Protein 2ECU (pdb70)

Nearest PDB structures (foldseek):
  2ed4-assembly1_B  TM=9.952E-01  e=2.320E-29  Thermus 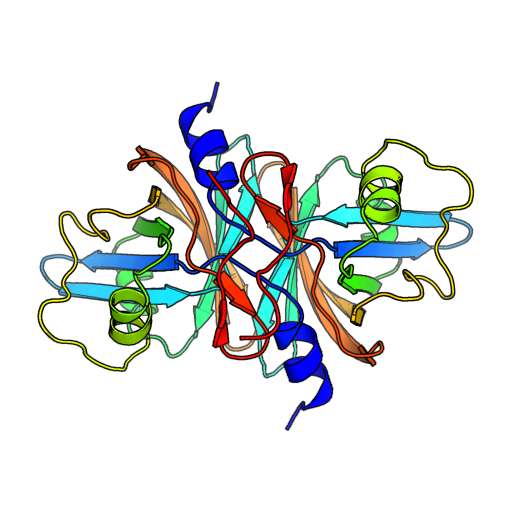thermophilus HB8
  1rz0-assembly1_B  TM=9.314E-01  e=2.649E-16  Parageobacillus thermoglucosidasius
  4l82-assembly1_B  TM=9.256E-01  e=2.711E-15  Rickettsia felis URRWXCal2
  5zc2-assembly1_A  TM=8.867E-01  e=1.665E-14  Acinetobacter baumannii
  3k87-assembly1_B  TM=8.943E-01  e=5.482E-14  Burkholderia cepacia

Secondary structure (DSSP, 8-state):
--HHHHHHHHTS-EE-EEEEEEETTEEEEEEES-EEEEETTTTEEEEEEETT-THHHHHHHHTEEEEEEPBTT-HHHHHHTTT---TT---BTTB-TT-SEEEEEEEEEEEEETTEEEEEEEEEEEEE----PBPEE-SSSEE-B----/--HHHHHHHHTS-EE-EEEEEEETTEEEEEEES-EEEEETTTTEEEEEEETT-THHHHHHHHTEEEEEEPBTT-HHHHHHTTT---TT---BTTB-TT-SEEEEEEEEEEEEETTEEEEEEEEEEEEE----PBPEE-SSSEE-B----

Foldseek 3Di:
DCVVVVQVVLADKFFKKWKKAADDPDIAIAIFRQKAFDDVVQGKIKGWAFPPDPRVVRCVVRQKMKIFTAAPPVVQQNCCRNVNNDPPHDADPRGGPQGQKMFIFGFDDWDDDPRIIMTMTRGDDMDGHDDHGGFMRHNHDTDTDPDDD/DCPVVVQVVLADKFFKKWKWAADDPDIAIAIFRQKAFDDVVQGKIKGWAFPPDPRVVRCVRRQKMKIFGAAPPCVQQNCCRHPNNDPPHDADPRGHPQGQKMFIFGFDDWDDDPRIIMTMTRGDDMDGHPDDWGFMGHNHDTDTDPPDD

Structure (mmCIF, N/CA/C/O backbone):
data_2ECU
#
_entry.id   2ECU
#
_cell.length_a   41.587
_cell.length_b   43.690
_cell.length_c   74.715
_cell.angle_alpha   90.00
_cell.angle_beta   92.88
_cell.angle_gamma   90.00
#
_symmetry.space_group_name_H-M   'P 1 21 1'
#
loop_
_entity.id
_entity.type
_entity.pdbx_description
1 polymer 'flavin reductase (HpaC) of 4-hydroxyphenylacetate 3-monooxygnease'
2 non-polymer 2-(2-{2-[2-(2-METHOXY-ETHOXY)-ETHOXY]-ETHOXY}-ETHOXY)-ETHANOL
3 non-polymer 'DODECAETHYLENE GLYCOL'
4 water water
#
loop_
_atom_site.group_PDB
_atom_site.id
_atom_site.type_symbol
_atom_site.label_atom_id
_atom_site.label_alt_id
_atom_site.label_comp_id
_atom_site.label_asym_id
_atom_site.label_entity_id
_atom_site.label_seq_id
_atom_site.pdbx_PDB_ins_code
_atom_site.Cartn_x
_atom_site.Cartn_y
_atom_site.Cartn_z
_atom_site.occupancy
_atom_site.B_iso_or_equiv
_atom_site.auth_seq_id
_atom_site.auth_comp_id
_atom_site.auth_asym_id
_atom_site.auth_atom_id
_atom_site.pdbx_PDB_model_num
ATOM 1 N N . MET A 1 1 ? 25.911 34.915 67.444 1.00 11.87 1 MET A N 1
ATOM 2 C CA . MET A 1 1 ? 27.130 35.106 66.604 1.00 11.63 1 MET A CA 1
ATOM 3 C C . MET A 1 1 ? 27.105 34.221 65.358 1.00 11.30 1 MET A C 1
ATOM 4 O O . MET A 1 1 ? 26.369 33.234 65.306 1.00 14.16 1 MET A O 1
ATOM 9 N N . LYS A 1 2 ? 27.909 34.595 64.364 1.00 11.05 2 LYS A N 1
ATOM 10 C CA . LYS A 1 2 ? 28.029 33.852 63.108 1.00 10.68 2 LYS A CA 1
ATOM 11 C C . LYS A 1 2 ? 26.680 33.450 62.518 1.00 10.27 2 LYS A C 1
ATOM 12 O O . LYS A 1 2 ? 26.515 32.340 62.008 1.00 8.89 2 LYS A O 1
ATOM 18 N N . GLU A 1 3 ? 25.724 34.372 62.571 1.00 9.77 3 GLU A N 1
ATOM 19 C CA . GLU A 1 3 ? 24.383 34.119 62.063 1.00 9.38 3 GLU A CA 1
ATOM 20 C C . GLU A 1 3 ? 24.320 33.653 60.609 1.00 8.98 3 GLU A C 1
ATOM 21 O O . GLU A 1 3 ? 23.639 32.680 60.308 1.00 9.04 3 GLU A O 1
ATOM 27 N N . ALA A 1 4 ? 25.016 34.338 59.704 1.00 8.58 4 ALA A N 1
ATOM 28 C CA . ALA A 1 4 ? 24.976 33.950 58.292 1.00 8.26 4 ALA A CA 1
ATOM 29 C C . ALA A 1 4 ? 25.536 32.548 58.056 1.00 8.01 4 ALA A C 1
ATOM 30 O O . ALA A 1 4 ? 24.957 31.760 57.304 1.00 7.84 4 ALA A O 1
ATOM 32 N N . PHE A 1 5 ? 26.665 32.251 58.691 1.00 7.79 5 PHE A N 1
ATOM 33 C CA . PHE A 1 5 ? 27.305 30.941 58.571 1.00 7.56 5 PHE A CA 1
ATOM 34 C C . PHE A 1 5 ? 26.350 29.852 59.059 1.00 7.36 5 PHE A C 1
ATOM 35 O O . PHE A 1 5 ? 26.177 28.826 58.402 1.00 7.29 5 PHE A O 1
ATOM 43 N N . LYS A 1 6 ? 25.719 30.086 60.206 1.00 7.17 6 LYS A N 1
ATOM 44 C CA . LYS A 1 6 ? 24.773 29.121 60.752 1.00 7.08 6 LYS A CA 1
ATOM 45 C C . LYS A 1 6 ? 23.573 28.937 59.829 1.00 7.21 6 LYS A C 1
ATOM 46 O O . LYS A 1 6 ? 23.074 27.825 59.670 1.00 8.07 6 LYS A O 1
ATOM 52 N N . GLU A 1 7 ? 23.114 30.024 59.216 1.00 6.94 7 GLU A N 1
ATOM 53 C CA . GLU A 1 7 ? 21.973 29.950 58.311 1.00 6.98 7 GLU A CA 1
ATOM 54 C C . GLU A 1 7 ? 22.348 29.129 57.082 1.00 7.04 7 GLU A C 1
ATOM 55 O O . GLU A 1 7 ? 21.563 28.310 56.611 1.00 7.68 7 GLU A O 1
ATOM 61 N N . ALA A 1 8 ? 23.554 29.343 56.569 1.00 6.96 8 ALA A N 1
ATOM 62 C CA . ALA A 1 8 ? 24.005 28.593 55.400 1.00 6.85 8 ALA A CA 1
ATOM 63 C C . ALA A 1 8 ? 24.034 27.095 55.702 1.00 6.89 8 ALA A C 1
ATOM 64 O O . ALA A 1 8 ? 23.596 26.283 54.889 1.00 6.84 8 ALA A O 1
ATOM 66 N N . LEU A 1 9 ? 24.556 26.731 56.870 1.00 6.88 9 LEU A N 1
ATOM 67 C CA . LEU A 1 9 ? 24.625 25.327 57.260 1.00 6.98 9 LEU A CA 1
ATOM 68 C C . LEU A 1 9 ? 23.239 24.739 57.483 1.00 6.89 9 LEU A C 1
ATOM 69 O O . LEU A 1 9 ? 23.014 23.553 57.243 1.00 7.50 9 LEU A O 1
ATOM 74 N N . ALA A 1 10 ? 22.310 25.568 57.950 1.00 6.75 10 ALA A N 1
ATOM 75 C CA . ALA A 1 10 ? 20.945 25.113 58.174 1.00 6.66 10 ALA A CA 1
ATOM 76 C C . ALA A 1 10 ? 20.297 24.820 56.827 1.00 6.61 10 ALA A C 1
ATOM 77 O O . ALA A 1 10 ? 19.238 24.195 56.756 1.00 8.87 10 ALA A O 1
ATOM 79 N N . ARG A 1 11 ? 20.933 25.283 55.756 1.00 6.28 11 ARG A N 1
ATOM 80 C CA . ARG A 1 11 ? 20.407 25.049 54.419 1.00 6.03 11 ARG A CA 1
ATOM 81 C C . ARG A 1 11 ? 21.006 23.823 53.740 1.00 5.84 11 ARG A C 1
ATOM 82 O O . ARG A 1 11 ? 20.697 23.536 52.584 1.00 6.56 11 ARG A O 1
ATOM 90 N N . PHE A 1 12 ? 21.866 23.099 54.456 1.00 5.59 12 PHE A N 1
ATOM 91 C CA . PHE A 1 12 ? 22.420 21.866 53.910 1.00 5.48 12 PHE A CA 1
ATOM 92 C C . PHE A 1 12 ? 21.644 20.734 54.572 1.00 5.49 12 PHE A C 1
ATOM 93 O O . PHE A 1 12 ? 21.781 20.481 55.772 1.00 7.22 12 PHE A O 1
ATOM 101 N N . ALA A 1 13 ? 20.811 20.066 53.786 1.00 5.52 13 ALA A N 1
ATOM 102 C CA . ALA A 1 13 ? 20.012 18.966 54.295 1.00 5.71 13 ALA A CA 1
ATOM 103 C C . ALA A 1 13 ? 20.901 17.757 54.517 1.00 5.80 13 ALA A C 1
ATOM 104 O O . ALA A 1 13 ? 21.894 17.566 53.823 1.00 6.26 13 ALA A O 1
ATOM 106 N N . SER A 1 14 ? 20.548 16.938 55.496 1.00 5.80 14 SER A N 1
ATOM 107 C CA . SER A 1 14 ? 21.329 15.737 55.740 1.00 5.95 14 SER A CA 1
ATOM 108 C C . SER A 1 14 ? 20.543 14.722 56.529 1.00 6.02 14 SER A C 1
ATOM 109 O O . SER A 1 14 ? 19.542 15.045 57.168 1.00 6.77 14 SER A O 1
ATOM 112 N N . GLY A 1 15 ? 20.997 13.480 56.453 1.00 5.85 15 GLY A N 1
ATOM 113 C CA . GLY A 1 15 ? 20.374 12.441 57.235 1.00 5.82 15 GLY A CA 1
ATOM 114 C C . GLY A 1 15 ? 20.852 12.682 58.657 1.00 5.92 15 GLY A C 1
ATOM 115 O O . GLY A 1 15 ? 21.629 13.608 58.908 1.00 7.59 15 GLY A O 1
ATOM 116 N N . VAL A 1 16 ? 20.390 11.857 59.586 1.00 6.01 16 VAL A N 1
ATOM 117 C CA . VAL A 1 16 ? 20.771 11.985 60.983 1.00 6.25 16 VAL A CA 1
ATOM 118 C C . VAL A 1 16 ? 21.332 10.648 61.432 1.00 6.28 16 VAL A C 1
ATOM 119 O O . VAL A 1 16 ? 20.743 9.600 61.166 1.00 6.38 16 VAL A O 1
ATOM 123 N N . THR A 1 17 ? 22.482 10.689 62.096 1.00 6.22 17 THR A N 1
ATOM 124 C CA . THR A 1 17 ? 23.119 9.470 62.569 1.00 6.44 17 THR A CA 1
ATOM 125 C C . THR A 1 17 ? 23.310 9.506 64.071 1.00 6.43 17 THR A C 1
ATOM 126 O O . THR A 1 17 ? 23.155 10.549 64.716 1.00 5.88 17 THR A O 1
ATOM 130 N N . VAL A 1 18 ? 23.619 8.341 64.620 1.00 6.54 18 VAL A N 1
ATOM 131 C CA . VAL A 1 18 ? 23.948 8.217 66.027 1.00 6.58 18 VAL A CA 1
ATOM 132 C C . VAL A 1 18 ? 25.295 7.507 65.996 1.00 6.61 18 VAL A C 1
ATOM 133 O O . VAL A 1 18 ? 25.418 6.413 65.440 1.00 5.67 18 VAL A O 1
ATOM 137 N N . VAL A 1 19 ? 26.311 8.159 66.545 1.00 6.66 19 VAL A N 1
ATOM 138 C CA . VAL A 1 19 ? 27.655 7.600 66.608 1.00 6.72 19 VAL A CA 1
ATOM 139 C C . VAL A 1 19 ? 27.823 7.052 68.016 1.00 6.96 19 VAL A C 1
ATOM 140 O O . VAL A 1 19 ? 27.536 7.747 68.990 1.00 7.11 19 VAL A O 1
ATOM 144 N N . ALA A 1 20 ? 28.289 5.816 68.132 1.00 7.35 20 ALA A N 1
ATOM 145 C CA . ALA A 1 20 ? 28.447 5.226 69.453 1.00 7.60 20 ALA A CA 1
ATOM 146 C C . ALA A 1 20 ? 29.753 4.471 69.612 1.00 8.02 20 ALA A C 1
ATOM 147 O O . ALA A 1 20 ? 30.317 3.969 68.644 1.00 7.05 20 ALA A O 1
ATOM 149 N N . ALA A 1 21 ? 30.227 4.396 70.850 1.00 8.57 21 ALA A N 1
ATOM 150 C CA . ALA A 1 21 ? 31.455 3.684 71.159 1.00 9.03 21 ALA A CA 1
ATOM 151 C C . ALA A 1 21 ? 31.322 3.109 72.556 1.00 9.76 21 ALA A C 1
ATOM 152 O O . ALA A 1 21 ? 30.534 3.596 73.368 1.00 9.95 21 ALA A O 1
ATOM 154 N N . ARG A 1 22 ? 32.098 2.071 72.833 1.00 10.36 22 ARG A N 1
ATOM 155 C CA . ARG A 1 22 ? 32.049 1.428 74.132 1.00 11.11 22 ARG A CA 1
ATOM 156 C C . ARG A 1 22 ? 33.412 0.932 74.569 1.00 11.77 22 ARG A C 1
ATOM 157 O O . ARG A 1 22 ? 34.186 0.407 73.770 1.00 12.11 22 ARG A O 1
ATOM 165 N N . LEU A 1 23 ? 33.692 1.118 75.852 1.00 12.45 23 LEU A N 1
ATOM 166 C CA . LEU A 1 23 ? 34.936 0.668 76.455 1.00 13.07 23 LEU A CA 1
ATOM 167 C C . LEU A 1 23 ? 34.474 -0.091 77.697 1.00 13.69 23 LEU A C 1
ATOM 168 O O . LEU A 1 23 ? 34.069 0.516 78.690 1.00 16.72 23 LEU A O 1
ATOM 173 N N . GLY A 1 24 ? 34.510 -1.417 77.626 1.00 14.27 24 GLY A N 1
ATOM 174 C CA . GLY A 1 24 ? 34.049 -2.225 78.741 1.00 14.71 24 GLY A CA 1
ATOM 175 C C . GLY A 1 24 ? 32.532 -2.162 78.747 1.00 15.20 24 GLY A C 1
ATOM 176 O O . GLY A 1 24 ? 31.890 -2.526 77.759 1.00 18.19 24 GLY A O 1
ATOM 177 N N . GLU A 1 25 ? 31.953 -1.701 79.852 1.00 15.54 25 GLU A N 1
ATOM 178 C CA . GLU A 1 25 ? 30.505 -1.568 79.948 1.00 15.70 25 GLU A CA 1
ATOM 179 C C . GLU A 1 25 ? 30.106 -0.097 79.826 1.00 15.64 25 GLU A C 1
ATOM 180 O O . GLU A 1 25 ? 28.926 0.246 79.911 1.00 18.17 25 GLU A O 1
ATOM 186 N N . GLU A 1 26 ? 31.101 0.764 79.625 1.00 15.46 26 GLU A N 1
ATOM 187 C CA . GLU A 1 26 ? 30.881 2.202 79.470 1.00 15.18 26 GLU A CA 1
ATOM 188 C C . GLU A 1 26 ? 30.584 2.510 78.004 1.00 14.68 26 GLU A C 1
ATOM 189 O O . GLU A 1 26 ? 31.489 2.518 77.168 1.00 15.39 26 GLU A O 1
ATOM 195 N N . GLU A 1 27 ? 29.317 2.769 77.698 1.00 14.12 27 GLU A N 1
ATOM 196 C CA . GLU A 1 27 ? 28.914 3.052 76.326 1.00 13.52 27 GLU A CA 1
ATOM 197 C C . GLU A 1 27 ? 28.298 4.440 76.172 1.00 12.97 27 GLU A C 1
ATOM 198 O O . GLU A 1 27 ? 27.525 4.889 77.020 1.00 13.10 27 GLU A O 1
ATOM 204 N N . ARG A 1 28 ? 28.648 5.112 75.077 1.00 12.44 28 ARG A N 1
ATOM 205 C CA . ARG A 1 28 ? 28.150 6.455 74.798 1.00 12.03 28 ARG A CA 1
ATOM 206 C C . ARG A 1 28 ? 27.624 6.569 73.368 1.00 11.45 28 ARG A C 1
ATOM 207 O O . ARG A 1 28 ? 28.222 6.037 72.431 1.00 10.62 28 ARG A O 1
ATOM 215 N N . GLY A 1 29 ? 26.502 7.264 73.218 1.00 10.86 29 GLY A N 1
ATOM 216 C CA . GLY A 1 29 ? 25.908 7.482 71.910 1.00 10.39 29 GLY A CA 1
ATOM 217 C C . GLY A 1 29 ? 25.772 8.980 71.713 1.00 9.88 29 GLY A C 1
ATOM 218 O O . GLY A 1 29 ? 25.501 9.710 72.667 1.00 10.30 29 GLY A O 1
ATOM 219 N N . MET A 1 30 ? 25.952 9.451 70.485 1.00 9.38 30 MET A N 1
ATOM 220 C CA . MET A 1 30 ? 25.863 10.876 70.201 1.00 9.03 30 MET A CA 1
ATOM 221 C C . MET A 1 30 ? 25.259 11.120 68.827 1.00 8.56 30 MET A C 1
ATOM 222 O O . MET A 1 30 ? 25.742 10.591 67.828 1.00 7.80 30 MET A O 1
ATOM 227 N N . THR A 1 31 ? 24.205 11.923 68.780 1.00 8.07 31 THR A N 1
ATOM 228 C CA . THR A 1 31 ? 23.551 12.245 67.520 1.00 7.70 31 THR A CA 1
ATOM 229 C C . THR A 1 31 ? 24.451 13.162 66.705 1.00 7.46 31 THR A C 1
ATOM 230 O O . THR A 1 31 ? 25.034 14.105 67.237 1.00 8.05 31 THR A O 1
ATOM 234 N N . ALA A 1 32 ? 24.578 12.872 65.414 1.00 7.09 32 ALA A N 1
ATOM 235 C CA . ALA A 1 32 ? 25.406 13.693 64.546 1.00 6.80 32 ALA A CA 1
ATOM 236 C C . ALA A 1 32 ? 24.878 13.763 63.123 1.00 6.62 32 ALA A C 1
ATOM 237 O O . ALA A 1 32 ? 24.485 12.750 62.540 1.00 6.46 32 ALA A O 1
ATOM 239 N N . THR A 1 33 ? 24.861 14.971 62.573 1.00 6.44 33 THR A N 1
ATOM 240 C CA . THR A 1 33 ? 24.456 15.173 61.190 1.00 6.26 33 THR A CA 1
ATOM 241 C C . THR A 1 33 ? 25.741 15.348 60.382 1.00 6.06 33 THR A C 1
ATOM 242 O O . THR A 1 33 ? 25.744 15.203 59.161 1.00 5.46 33 THR A O 1
ATOM 246 N N . ALA A 1 34 ? 26.835 15.649 61.081 1.00 5.80 34 ALA A N 1
ATOM 247 C CA . ALA A 1 34 ? 28.138 15.837 60.448 1.00 5.67 34 ALA A CA 1
ATOM 248 C C . ALA A 1 34 ? 28.778 14.478 60.165 1.00 5.44 34 ALA A C 1
ATOM 249 O O . ALA A 1 34 ? 29.656 14.013 60.899 1.00 5.91 34 ALA A O 1
ATOM 251 N N . PHE A 1 35 ? 28.315 13.848 59.091 1.00 5.30 35 PHE A N 1
ATOM 252 C CA . PHE A 1 35 ? 28.789 12.544 58.654 1.00 5.38 35 PHE A CA 1
ATOM 253 C C . PHE A 1 35 ? 28.873 12.571 57.138 1.00 5.40 35 PHE A C 1
ATOM 254 O O . PHE A 1 35 ? 28.030 13.183 56.481 1.00 5.76 35 PHE A O 1
ATOM 262 N N . MET A 1 36 ? 29.882 11.915 56.575 1.00 5.48 36 MET A N 1
ATOM 263 C CA . MET A 1 36 ? 29.995 11.859 55.125 1.00 5.49 36 MET A CA 1
ATOM 264 C C . MET A 1 36 ? 30.858 10.688 54.688 1.00 5.43 36 MET A C 1
ATOM 265 O O . MET A 1 36 ? 31.741 10.242 55.431 1.00 5.93 36 MET A O 1
ATOM 270 N N . SER A 1 37 ? 30.579 10.160 53.501 1.00 5.53 37 SER A N 1
ATOM 271 C CA . SER A 1 37 ? 31.392 9.077 52.982 1.00 5.68 37 SER A CA 1
ATOM 272 C C . SER A 1 37 ? 32.728 9.735 52.651 1.00 5.62 37 SER A C 1
ATOM 273 O O . SER A 1 37 ? 32.785 10.933 52.349 1.00 5.71 37 SER A O 1
ATOM 276 N N . LEU A 1 38 ? 33.806 8.967 52.716 1.00 5.47 38 LEU A N 1
ATOM 277 C CA . LEU A 1 38 ? 35.113 9.529 52.432 1.00 5.43 38 LEU A CA 1
ATOM 278 C C . LEU A 1 38 ? 35.902 8.782 51.373 1.00 5.49 38 LEU A C 1
ATOM 279 O O . LEU A 1 38 ? 36.429 9.395 50.451 1.00 5.80 38 LEU A O 1
ATOM 284 N N . SER A 1 39 ? 35.970 7.462 51.491 1.00 5.69 39 SER A N 1
ATOM 285 C CA . SER A 1 39 ? 36.750 6.671 50.549 1.00 5.80 39 SER A CA 1
ATOM 286 C C . SER A 1 39 ? 36.122 5.309 50.255 1.00 6.06 39 SER A C 1
ATOM 287 O O . SER A 1 39 ? 35.399 4.758 51.086 1.00 4.96 39 SER A O 1
ATOM 290 N N . LEU A 1 40 ? 36.391 4.776 49.064 1.00 6.50 40 LEU A N 1
ATOM 291 C CA . LEU A 1 40 ? 35.876 3.464 48.683 1.00 7.04 40 LEU A CA 1
ATOM 292 C C . LEU A 1 40 ? 36.957 2.426 48.972 1.00 7.18 40 LEU A C 1
ATOM 293 O O . LEU A 1 40 ? 36.679 1.374 49.544 1.00 8.23 40 LEU A O 1
ATOM 298 N N . GLU A 1 41 ? 38.192 2.731 48.584 1.00 7.40 41 GLU A N 1
ATOM 299 C CA . GLU A 1 41 ? 39.311 1.836 48.844 1.00 7.49 41 GLU A CA 1
ATOM 300 C C . GLU A 1 41 ? 40.460 2.616 49.474 1.00 7.37 41 GLU A C 1
ATOM 301 O O . GLU A 1 41 ? 41.154 3.374 48.795 1.00 8.99 41 GLU A O 1
ATOM 307 N N . PRO A 1 42 ? 40.661 2.462 50.789 1.00 7.06 42 PRO A N 1
ATOM 308 C CA . PRO A 1 42 ? 39.868 1.610 51.682 1.00 6.90 42 PRO A CA 1
ATOM 309 C C . PRO A 1 42 ? 38.507 2.250 51.956 1.00 6.81 42 PRO A C 1
ATOM 310 O O . PRO A 1 42 ? 38.302 3.429 51.676 1.00 5.54 42 PRO A O 1
ATOM 314 N N . PRO A 1 43 ? 37.561 1.476 52.510 1.00 6.66 43 PRO A N 1
ATOM 315 C CA . PRO A 1 43 ? 36.221 1.990 52.816 1.00 6.43 43 PRO A CA 1
ATOM 316 C C . PRO A 1 43 ? 36.249 2.873 54.062 1.00 6.10 43 PRO A C 1
ATOM 317 O O . PRO A 1 43 ? 36.312 2.373 55.186 1.00 7.05 43 PRO A O 1
ATOM 321 N N . LEU A 1 44 ? 36.200 4.186 53.856 1.00 5.82 44 LEU A N 1
ATOM 322 C CA . LEU A 1 44 ? 36.260 5.135 54.960 1.00 5.63 44 LEU A CA 1
ATOM 323 C C . LEU A 1 44 ? 35.091 6.103 55.002 1.00 5.53 44 LEU A C 1
ATOM 324 O O . LEU A 1 44 ? 34.505 6.439 53.970 1.00 5.36 44 LEU A O 1
ATOM 329 N N . VAL A 1 45 ? 34.769 6.549 56.212 1.00 5.48 45 VAL A N 1
ATOM 330 C CA . VAL A 1 45 ? 33.738 7.553 56.431 1.00 5.64 45 VAL A CA 1
ATOM 331 C C . VAL A 1 45 ? 34.346 8.566 57.396 1.00 5.53 45 VAL A C 1
ATOM 332 O O . VAL A 1 45 ? 35.295 8.251 58.125 1.00 5.46 45 VAL A O 1
ATOM 336 N N . ALA A 1 46 ? 33.828 9.789 57.377 1.00 5.67 46 ALA A N 1
ATOM 337 C CA . ALA A 1 46 ? 34.329 10.838 58.258 1.00 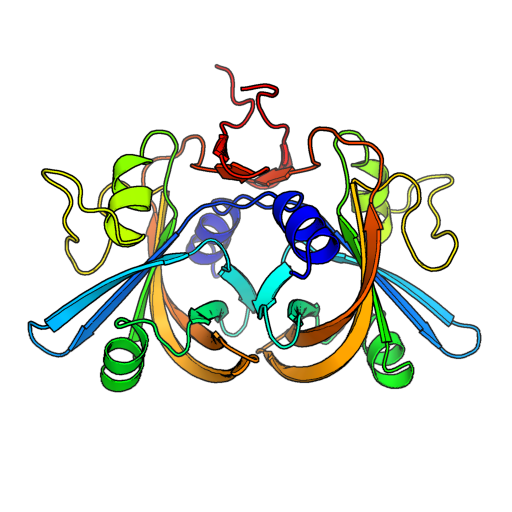5.81 46 ALA A CA 1
ATOM 338 C C . ALA A 1 46 ? 33.186 11.482 59.026 1.00 5.99 46 ALA A C 1
ATOM 339 O O . ALA A 1 46 ? 32.063 11.586 58.525 1.00 5.99 46 ALA A O 1
ATOM 341 N N . LEU A 1 47 ? 33.479 11.910 60.247 1.00 6.40 47 LEU A N 1
ATOM 342 C CA . LEU A 1 47 ? 32.480 12.553 61.081 1.00 6.72 47 LEU A CA 1
ATOM 343 C C . LEU A 1 47 ? 33.124 13.655 61.895 1.00 6.79 47 LEU A C 1
ATOM 344 O O . LEU A 1 47 ? 34.338 13.663 62.097 1.00 7.24 47 LEU A O 1
ATOM 349 N N . ALA A 1 48 ? 32.304 14.595 62.350 1.00 7.04 48 ALA A N 1
ATOM 350 C CA . ALA A 1 48 ? 32.784 15.686 63.182 1.00 7.28 48 ALA A CA 1
ATOM 351 C C . ALA A 1 48 ? 32.227 15.446 64.574 1.00 7.51 48 ALA A C 1
ATOM 352 O O . ALA A 1 48 ? 31.015 15.371 64.760 1.00 9.44 48 ALA A O 1
ATOM 354 N N . VAL A 1 49 ? 33.119 15.303 65.546 1.00 7.53 49 VAL A N 1
ATOM 355 C CA . VAL A 1 49 ? 32.708 15.073 66.924 1.00 7.74 49 VAL A CA 1
ATOM 356 C C . VAL A 1 49 ? 33.215 16.221 67.785 1.00 7.74 49 VAL A C 1
ATOM 357 O O . VAL A 1 49 ? 34.400 16.538 67.768 1.00 7.86 49 VAL A O 1
ATOM 361 N N . SER A 1 50 ? 32.318 16.846 68.539 1.00 7.84 50 SER A N 1
ATOM 362 C CA . SER A 1 50 ? 32.705 17.959 69.397 1.00 7.95 50 SER A CA 1
ATOM 363 C C . SER A 1 50 ? 33.839 17.595 70.343 1.00 8.13 50 SER A C 1
ATOM 364 O O . SER A 1 50 ? 33.862 16.504 70.909 1.00 8.57 50 SER A O 1
ATOM 367 N N . GLU A 1 51 ? 34.777 18.521 70.514 1.00 8.23 51 GLU A N 1
ATOM 368 C CA . GLU A 1 51 ? 35.900 18.305 71.417 1.00 8.54 51 GLU A CA 1
ATOM 369 C C . GLU A 1 51 ? 35.402 18.197 72.860 1.00 8.88 51 GLU A C 1
ATOM 370 O O . GLU A 1 51 ? 36.122 17.713 73.732 1.00 9.92 51 GLU A O 1
ATOM 376 N N . ARG A 1 52 ? 34.172 18.646 73.104 1.00 9.11 52 ARG A N 1
ATOM 377 C CA . ARG A 1 52 ? 33.576 18.594 74.441 1.00 9.47 52 ARG A CA 1
ATOM 378 C C . ARG A 1 52 ? 32.580 17.442 74.618 1.00 9.66 52 ARG A C 1
ATOM 379 O O . ARG A 1 52 ? 31.958 17.308 75.670 1.00 12.02 52 ARG A O 1
ATOM 387 N N . ALA A 1 53 ? 32.437 16.605 73.593 1.00 9.79 53 ALA A N 1
ATOM 388 C CA . ALA A 1 53 ? 31.511 15.476 73.646 1.00 10.03 53 ALA A CA 1
ATOM 389 C C . ALA A 1 53 ? 32.023 14.352 74.542 1.00 10.14 53 ALA A C 1
ATOM 390 O O . ALA A 1 53 ? 33.193 13.981 74.475 1.00 11.31 53 ALA A O 1
ATOM 392 N N . LYS A 1 54 ? 31.138 13.808 75.374 1.00 10.33 54 LYS A N 1
ATOM 393 C CA . LYS A 1 54 ? 31.506 12.715 76.266 1.00 10.53 54 LYS A CA 1
ATOM 394 C C . LYS A 1 54 ? 31.913 11.497 75.443 1.00 10.44 54 LYS A C 1
ATOM 395 O O . LYS A 1 54 ? 32.695 10.661 75.890 1.00 12.45 54 LYS A O 1
ATOM 401 N N . LEU A 1 55 ? 31.373 11.407 74.232 1.00 10.27 55 LEU A N 1
ATOM 402 C CA . LEU A 1 55 ? 31.678 10.303 73.334 1.00 10.21 55 LEU A CA 1
ATOM 403 C C . LEU A 1 55 ? 33.144 10.222 72.922 1.00 10.25 55 LEU A C 1
ATOM 404 O O . LEU A 1 55 ? 33.712 9.133 72.847 1.00 11.47 55 LEU A O 1
ATOM 409 N N . LEU A 1 56 ? 33.754 11.371 72.647 1.00 10.42 56 LEU A N 1
ATOM 410 C CA . LEU A 1 56 ? 35.129 11.390 72.170 1.00 10.53 56 LEU A CA 1
ATOM 411 C C . LEU A 1 56 ? 36.147 10.564 72.959 1.00 10.63 56 LEU A C 1
ATOM 412 O O . LEU A 1 56 ? 36.844 9.735 72.373 1.00 10.34 56 LEU A O 1
ATOM 417 N N . PRO A 1 57 ? 36.253 10.771 74.286 1.00 10.85 57 PRO A N 1
ATOM 418 C CA . PRO A 1 57 ? 37.219 9.995 75.074 1.00 11.00 57 PRO A CA 1
ATOM 419 C C . PRO A 1 57 ? 36.998 8.485 74.968 1.00 10.93 57 PRO A C 1
ATOM 420 O O . PRO A 1 57 ? 37.953 7.710 74.890 1.00 13.48 57 PRO A O 1
ATOM 424 N N . VAL A 1 58 ? 35.735 8.073 74.971 1.00 10.91 58 VAL A N 1
ATOM 425 C CA . VAL A 1 58 ? 35.398 6.658 74.877 1.00 10.83 58 VAL A CA 1
ATOM 426 C C . VAL A 1 58 ? 35.734 6.096 73.495 1.00 10.59 58 VAL A C 1
ATOM 427 O O . VAL A 1 58 ? 36.246 4.981 73.371 1.00 10.93 58 VAL A O 1
ATOM 431 N N . LEU A 1 59 ? 35.445 6.876 72.458 1.00 10.45 59 LEU A N 1
ATOM 432 C CA . LEU A 1 59 ? 35.722 6.456 71.091 1.00 10.39 59 LEU A CA 1
ATOM 433 C C . LEU A 1 59 ? 37.229 6.309 70.891 1.00 10.35 59 LEU A C 1
ATOM 434 O O . LEU A 1 59 ? 37.694 5.340 70.292 1.00 9.95 59 LEU A O 1
ATOM 439 N N . GLU A 1 60 ? 37.995 7.270 71.399 1.00 10.40 60 GLU A N 1
ATOM 440 C CA . GLU A 1 60 ? 39.446 7.212 71.274 1.00 10.51 60 GLU A CA 1
ATOM 441 C C . GLU A 1 60 ? 39.986 6.024 72.062 1.00 10.36 60 GLU A C 1
ATOM 442 O O . GLU A 1 60 ? 40.863 5.302 71.591 1.00 12.08 60 GLU A O 1
ATOM 448 N N . GLY A 1 61 ? 39.453 5.829 73.264 1.00 10.18 61 GLY A N 1
ATOM 449 C CA . GLY A 1 61 ? 39.894 4.732 74.108 1.00 9.96 61 GLY A CA 1
ATOM 450 C C . GLY A 1 61 ? 39.573 3.367 73.533 1.00 9.72 61 GLY A C 1
ATOM 451 O O . GLY A 1 61 ? 40.330 2.415 73.720 1.00 10.98 61 GLY A O 1
ATOM 452 N N . ALA A 1 62 ? 38.447 3.270 72.830 1.00 9.51 62 ALA A N 1
ATOM 453 C CA . ALA A 1 62 ? 38.017 2.010 72.229 1.00 9.28 62 ALA A CA 1
ATOM 454 C C . ALA A 1 62 ? 38.705 1.733 70.897 1.00 8.95 62 ALA A C 1
ATOM 455 O O . ALA A 1 62 ? 38.957 0.578 70.548 1.00 8.71 62 ALA A O 1
ATOM 457 N N . GLY A 1 63 ? 39.006 2.791 70.151 1.00 8.64 63 GLY A N 1
ATOM 458 C CA . GLY A 1 63 ? 39.642 2.622 68.856 1.00 8.46 63 GLY A CA 1
ATOM 459 C C . GLY A 1 63 ? 38.674 2.037 67.844 1.00 8.08 63 GLY A C 1
ATOM 460 O O . GLY A 1 63 ? 39.082 1.499 66.816 1.00 7.54 63 GLY A O 1
ATOM 461 N N . ALA A 1 64 ? 37.382 2.150 68.143 1.00 7.83 64 ALA A N 1
ATOM 462 C CA . ALA A 1 64 ? 36.332 1.628 67.278 1.00 7.70 64 ALA A CA 1
ATOM 463 C C . ALA A 1 64 ? 35.013 2.298 67.644 1.00 7.41 64 ALA A C 1
ATOM 464 O O . ALA A 1 64 ? 34.846 2.789 68.763 1.00 8.37 64 ALA A O 1
ATOM 466 N N . PHE A 1 65 ? 34.080 2.320 66.699 1.00 7.14 65 PHE A N 1
ATOM 467 C CA . PHE A 1 65 ? 32.781 2.936 66.924 1.00 6.83 65 PHE A CA 1
ATOM 468 C C . PHE A 1 65 ? 31.788 2.481 65.868 1.00 6.46 65 PHE A C 1
ATOM 469 O O . PHE A 1 65 ? 32.158 1.810 64.908 1.00 6.59 65 PHE A O 1
ATOM 477 N N . THR A 1 66 ? 30.521 2.824 66.062 1.00 6.17 66 THR A N 1
ATOM 478 C CA . THR A 1 66 ? 29.485 2.476 65.100 1.00 5.80 66 THR A CA 1
ATOM 479 C C . THR A 1 66 ? 28.760 3.747 64.680 1.00 5.65 66 THR A C 1
ATOM 480 O O . THR A 1 66 ? 28.764 4.751 65.396 1.00 5.03 66 THR A O 1
ATOM 484 N N . VAL A 1 67 ? 28.141 3.691 63.510 1.00 5.47 67 VAL A N 1
ATOM 485 C CA . VAL A 1 67 ? 27.373 4.812 62.992 1.00 5.40 67 VAL A CA 1
ATOM 486 C C . VAL A 1 67 ? 26.050 4.239 62.509 1.00 5.26 67 VAL A C 1
ATOM 487 O O . VAL A 1 67 ? 26.034 3.380 61.634 1.00 5.44 67 VAL A O 1
ATOM 491 N N . SER A 1 68 ? 24.950 4.701 63.096 1.00 5.38 68 SER A N 1
ATOM 492 C CA . SER A 1 68 ? 23.621 4.235 62.723 1.00 5.67 68 SER A CA 1
ATOM 493 C C . SER A 1 68 ? 22.890 5.343 61.982 1.00 5.92 68 SER A C 1
ATOM 494 O O . SER A 1 68 ? 22.810 6.472 62.470 1.00 6.77 68 SER A O 1
ATOM 497 N N . LEU A 1 69 ? 22.354 5.015 60.810 1.00 6.00 69 LEU A N 1
ATOM 498 C CA . LEU A 1 69 ? 21.624 5.977 59.985 1.00 6.16 69 LEU A CA 1
ATOM 499 C C . LEU A 1 69 ? 20.145 5.859 60.328 1.00 6.23 69 LEU A C 1
ATOM 500 O O . LEU A 1 69 ? 19.518 4.831 60.068 1.00 7.43 69 LEU A O 1
ATOM 505 N N . LEU A 1 70 ? 19.587 6.914 60.914 1.00 6.44 70 LEU A N 1
ATOM 506 C CA . LEU A 1 70 ? 18.191 6.889 61.337 1.00 6.64 70 LEU A CA 1
ATOM 507 C C . LEU A 1 70 ? 17.161 6.991 60.225 1.00 6.89 70 LEU A C 1
ATOM 508 O O . LEU A 1 70 ? 17.364 7.680 59.223 1.00 6.72 70 LEU A O 1
ATOM 513 N N . ARG A 1 71 ? 16.048 6.290 60.412 1.00 7.24 71 ARG A N 1
ATOM 514 C CA . ARG A 1 71 ? 14.977 6.296 59.430 1.00 7.58 71 ARG A CA 1
ATOM 515 C C . ARG A 1 71 ? 13.851 7.225 59.863 1.00 7.95 71 ARG A C 1
ATOM 516 O O . ARG A 1 71 ? 13.825 7.724 60.989 1.00 9.11 71 ARG A O 1
ATOM 524 N N . GLU A 1 72 ? 12.923 7.455 58.944 1.00 8.36 72 GLU A N 1
ATOM 525 C CA . GLU A 1 72 ? 11.776 8.306 59.206 1.00 8.72 72 GLU A CA 1
ATOM 526 C C . GLU A 1 72 ? 11.044 7.796 60.447 1.00 9.03 72 GLU A C 1
ATOM 527 O O . GLU A 1 72 ? 10.826 6.592 60.599 1.00 10.45 72 GLU A O 1
ATOM 533 N N . GLY A 1 73 ? 10.693 8.712 61.343 1.00 9.40 73 GLY A N 1
ATOM 534 C CA . GLY A 1 73 ? 9.990 8.332 62.553 1.00 9.79 73 GLY A CA 1
ATOM 535 C C . GLY A 1 73 ? 10.876 8.114 63.762 1.00 10.08 73 GLY A C 1
ATOM 536 O O . GLY A 1 73 ? 10.365 7.866 64.856 1.00 12.50 73 GLY A O 1
ATOM 537 N N . GLN A 1 74 ? 12.193 8.196 63.587 1.00 10.25 74 GLN A N 1
ATOM 538 C CA . GLN A 1 74 ? 13.104 7.987 64.711 1.00 10.29 74 GLN A CA 1
ATOM 539 C C . GLN A 1 74 ? 13.571 9.275 65.386 1.00 10.32 74 GLN A C 1
ATOM 540 O O . GLN A 1 74 ? 14.669 9.330 65.941 1.00 9.24 74 GLN A O 1
ATOM 546 N N . GLU A 1 75 ? 12.732 10.307 65.349 1.00 10.54 75 GLU A N 1
ATOM 547 C CA . GLU A 1 75 ? 13.065 11.579 65.980 1.00 10.77 75 GLU A CA 1
ATOM 548 C C . GLU A 1 75 ? 13.445 11.397 67.449 1.00 10.86 75 GLU A C 1
ATOM 549 O O . GLU A 1 75 ? 14.378 12.033 67.936 1.00 11.06 75 GLU A O 1
ATOM 555 N N . ALA A 1 76 ? 12.719 10.529 68.148 1.00 11.01 76 ALA A N 1
ATOM 556 C CA . ALA A 1 76 ? 12.983 10.272 69.563 1.00 10.99 76 ALA A CA 1
ATOM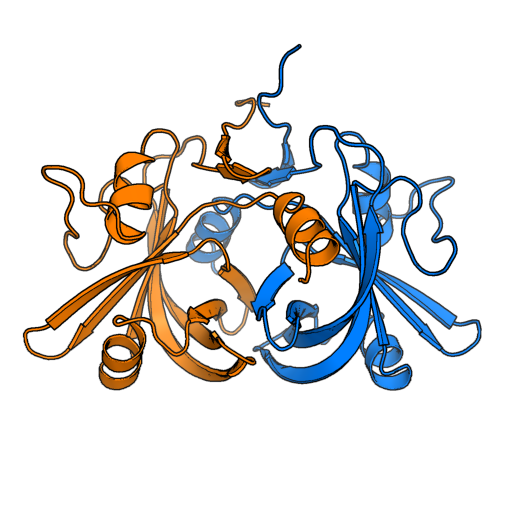 557 C C . ALA A 1 76 ? 14.418 9.806 69.803 1.00 10.87 76 ALA A C 1
ATOM 558 O O . ALA A 1 76 ? 15.057 10.212 70.775 1.00 11.19 76 ALA A O 1
ATOM 560 N N . VAL A 1 77 ? 14.916 8.947 68.917 1.00 10.77 77 VAL A N 1
ATOM 561 C CA . VAL A 1 77 ? 16.277 8.438 69.032 1.00 10.58 77 VAL A CA 1
ATOM 562 C C . VAL A 1 77 ? 17.262 9.589 68.844 1.00 10.35 77 VAL A C 1
ATOM 563 O O . VAL A 1 77 ? 18.223 9.733 69.598 1.00 9.65 77 VAL A O 1
ATOM 567 N N . SER A 1 78 ? 17.012 10.411 67.830 1.00 10.24 78 SER A N 1
ATOM 568 C CA . SER A 1 78 ? 17.873 11.550 67.550 1.00 10.16 78 SER A CA 1
ATOM 569 C C . SER A 1 78 ? 17.923 12.485 68.756 1.00 10.15 78 SER A C 1
ATOM 570 O O . SER A 1 78 ? 18.993 12.894 69.200 1.00 9.05 78 SER A O 1
ATOM 573 N N . GLU A 1 79 ? 16.751 12.825 69.281 1.00 10.33 79 GLU A N 1
ATOM 574 C CA . GLU A 1 79 ? 16.665 13.711 70.433 1.00 10.50 79 GLU A CA 1
ATOM 575 C C . GLU A 1 79 ? 17.383 13.135 71.648 1.00 10.58 79 GLU A C 1
ATOM 576 O O . GLU A 1 79 ? 18.150 13.829 72.313 1.00 11.08 79 GLU A O 1
ATOM 582 N N . HIS A 1 80 ? 17.134 11.861 71.927 1.00 10.79 80 HIS A N 1
ATOM 583 C CA . HIS A 1 80 ? 17.752 11.196 73.066 1.00 11.03 80 HIS A CA 1
ATOM 584 C C . HIS A 1 80 ? 19.272 11.294 73.054 1.00 11.29 80 HIS A C 1
ATOM 585 O O . HIS A 1 80 ? 19.882 11.730 74.028 1.00 12.08 80 HIS A O 1
ATOM 592 N N . PHE A 1 81 ? 19.888 10.887 71.949 1.00 11.46 81 PHE A N 1
ATOM 593 C CA . PHE A 1 81 ? 21.340 10.922 71.863 1.00 11.63 81 PHE A CA 1
ATOM 594 C C . PHE A 1 81 ? 21.901 12.306 71.559 1.00 12.06 81 PHE A C 1
ATOM 595 O O . PHE A 1 81 ? 23.101 12.472 71.359 1.00 10.68 81 PHE A O 1
ATOM 603 N N . ALA A 1 82 ? 21.019 13.302 71.554 1.00 12.52 82 ALA A N 1
ATOM 604 C CA . ALA A 1 82 ? 21.416 14.684 71.320 1.00 13.12 82 ALA A CA 1
ATOM 605 C C . ALA A 1 82 ? 21.516 15.395 72.670 1.00 13.72 82 ALA A C 1
ATOM 606 O O . ALA A 1 82 ? 21.803 16.590 72.737 1.00 15.56 82 ALA A O 1
ATOM 608 N N . GLY A 1 83 ? 21.271 14.648 73.742 1.00 14.27 83 GLY A N 1
ATOM 609 C CA . GLY A 1 83 ? 21.346 15.223 75.074 1.00 14.82 83 GLY A CA 1
ATOM 610 C C . GLY A 1 83 ? 19.997 15.477 75.723 1.00 15.39 83 GLY A C 1
ATOM 611 O O . GLY A 1 83 ? 19.929 15.977 76.846 1.00 16.39 83 GLY A O 1
ATOM 612 N N . ARG A 1 84 ? 18.921 15.142 75.020 1.00 15.88 84 ARG A N 1
ATOM 613 C CA . ARG A 1 84 ? 17.573 15.335 75.544 1.00 16.37 84 ARG A CA 1
ATOM 614 C C . ARG A 1 84 ? 16.902 13.977 75.737 1.00 16.77 84 ARG A C 1
ATOM 615 O O . ARG A 1 84 ? 16.122 13.528 74.899 1.00 15.72 84 ARG A O 1
ATOM 623 N N . PRO A 1 85 ? 17.196 13.314 76.869 1.00 17.28 85 PRO A N 1
ATOM 624 C CA . PRO A 1 85 ? 16.679 11.998 77.257 1.00 17.69 85 PRO A CA 1
ATOM 625 C C . PRO A 1 85 ? 15.229 11.690 76.891 1.00 18.03 85 PRO A C 1
ATOM 626 O O . PRO A 1 85 ? 14.328 12.502 77.113 1.00 19.65 85 PRO A O 1
ATOM 630 N N . LYS A 1 86 ? 15.022 10.500 76.336 1.00 18.27 86 LYS A N 1
ATOM 631 C CA . LYS A 1 86 ? 13.701 10.029 75.938 1.00 18.51 86 LYS A CA 1
ATOM 632 C C . LYS A 1 86 ? 13.452 8.658 76.558 1.00 18.71 86 LYS A C 1
ATOM 633 O O . LYS A 1 86 ? 14.390 7.894 76.791 1.00 20.21 86 LYS A O 1
ATOM 639 N N . GLU A 1 87 ? 12.186 8.352 76.818 1.00 18.88 87 GLU A N 1
ATOM 640 C CA . GLU A 1 87 ? 11.806 7.081 77.425 1.00 18.90 87 GLU A CA 1
ATOM 641 C C . GLU A 1 87 ? 11.975 5.888 76.488 1.00 18.72 87 GLU A C 1
ATOM 642 O O . GLU A 1 87 ? 11.621 5.955 75.311 1.00 21.21 87 GLU A O 1
ATOM 648 N N . GLY A 1 88 ? 12.519 4.799 77.025 1.00 18.52 88 GLY A N 1
ATOM 649 C CA . GLY A 1 88 ? 12.701 3.583 76.251 1.00 18.20 88 GLY A CA 1
ATOM 650 C C . GLY A 1 88 ? 13.726 3.584 75.131 1.00 17.81 88 GLY A C 1
ATOM 651 O O . GLY A 1 88 ? 13.695 2.702 74.272 1.00 20.51 88 GLY A O 1
ATOM 652 N N . ILE A 1 89 ? 14.633 4.554 75.125 1.00 17.37 89 ILE A N 1
ATOM 653 C CA . ILE A 1 89 ? 15.651 4.611 74.081 1.00 16.89 89 ILE A CA 1
ATOM 654 C C . ILE A 1 89 ? 16.979 4.077 74.603 1.00 16.36 89 ILE A C 1
ATOM 655 O O . ILE A 1 89 ? 17.510 4.574 75.594 1.00 17.66 89 ILE A O 1
ATOM 660 N N . ALA A 1 90 ? 17.514 3.063 73.930 1.00 15.80 90 ALA A N 1
ATOM 661 C CA . ALA A 1 90 ? 18.783 2.476 74.337 1.00 15.27 90 ALA A CA 1
ATOM 662 C C . ALA A 1 90 ? 19.483 1.791 73.171 1.00 14.71 90 ALA A C 1
ATOM 663 O O . ALA A 1 90 ? 18.838 1.308 72.243 1.00 16.32 90 ALA A O 1
ATOM 665 N N . LEU A 1 91 ? 20.810 1.763 73.222 1.00 14.12 91 LEU A N 1
ATOM 666 C CA . LEU A 1 91 ? 21.597 1.120 72.180 1.00 13.65 91 LEU A CA 1
ATOM 667 C C . LEU A 1 91 ? 21.539 -0.388 72.383 1.00 13.26 91 LEU A C 1
ATOM 668 O O . LEU A 1 91 ? 21.441 -0.869 73.514 1.00 14.86 91 LEU A O 1
ATOM 673 N N . GLU A 1 92 ? 21.590 -1.127 71.281 1.00 12.88 92 GLU A N 1
ATOM 674 C CA . GLU A 1 92 ? 21.578 -2.583 71.314 1.00 12.57 92 GLU A CA 1
ATOM 675 C C . GLU A 1 92 ? 22.702 -3.040 70.397 1.00 12.19 92 GLU A C 1
ATOM 676 O O . GLU A 1 92 ? 22.776 -2.617 69.246 1.00 11.49 92 GLU A O 1
ATOM 682 N N . GLU A 1 93 ? 23.580 -3.891 70.915 1.00 11.71 93 GLU A N 1
ATOM 683 C CA . GLU A 1 93 ? 24.723 -4.378 70.153 1.00 11.34 93 GLU A CA 1
ATOM 684 C C . GLU A 1 93 ? 25.617 -3.203 69.763 1.00 10.97 93 GLU A C 1
ATOM 685 O O . GLU A 1 93 ? 26.309 -3.246 68.746 1.00 11.08 93 GLU A O 1
ATOM 691 N N . GLY A 1 94 ? 25.583 -2.149 70.575 1.00 10.52 94 GLY A N 1
ATOM 692 C CA . GLY A 1 94 ? 26.406 -0.979 70.321 1.00 10.22 94 GLY A CA 1
ATOM 693 C C . GLY A 1 94 ? 25.914 -0.056 69.223 1.00 9.78 94 GLY A C 1
ATOM 694 O O . GLY A 1 94 ? 26.657 0.820 68.778 1.00 9.75 94 GLY A O 1
ATOM 695 N N . ARG A 1 95 ? 24.671 -0.240 68.787 1.00 9.54 95 ARG A N 1
ATOM 696 C CA . ARG A 1 95 ? 24.103 0.588 67.729 1.00 9.51 95 ARG A CA 1
ATOM 697 C C . ARG A 1 95 ? 22.601 0.781 67.914 1.00 9.48 95 ARG A C 1
ATOM 698 O O . ARG A 1 95 ? 22.026 0.320 68.900 1.00 9.88 95 ARG A O 1
ATOM 706 N N . VAL A 1 96 ? 21.970 1.472 66.972 1.00 9.47 96 VAL A N 1
ATOM 707 C CA . VAL A 1 96 ? 20.535 1.718 67.037 1.00 9.52 96 VAL A CA 1
ATOM 708 C C . VAL A 1 96 ? 19.796 0.643 66.253 1.00 9.59 96 VAL A C 1
ATOM 709 O O . VAL A 1 96 ? 19.948 0.530 65.037 1.00 10.12 96 VAL A O 1
ATOM 713 N N . LYS A 1 97 ? 19.009 -0.165 66.956 1.00 9.81 97 LYS A N 1
ATOM 714 C CA . LYS A 1 97 ? 18.248 -1.221 66.308 1.00 9.96 97 LYS A CA 1
ATOM 715 C C . LYS A 1 97 ? 17.164 -0.582 65.439 1.00 9.96 97 LYS A C 1
ATOM 716 O O . LYS A 1 97 ? 16.605 0.455 65.793 1.00 12.22 97 LYS A O 1
ATOM 722 N N . GLY A 1 98 ? 16.887 -1.191 64.291 1.00 9.98 98 GLY A N 1
ATOM 723 C CA . GLY A 1 98 ? 15.866 -0.660 63.405 1.00 9.69 98 GLY A CA 1
ATOM 724 C C . GLY A 1 98 ? 16.294 0.513 62.538 1.00 9.32 98 GLY A C 1
ATOM 725 O O . GLY A 1 98 ? 15.451 1.168 61.927 1.00 12.51 98 GLY A O 1
ATOM 726 N N . ALA A 1 99 ? 17.594 0.789 62.481 1.00 8.83 99 ALA A N 1
ATOM 727 C CA . ALA A 1 99 ? 18.104 1.890 61.667 1.00 8.26 99 ALA A CA 1
ATOM 728 C C . ALA A 1 99 ? 18.159 1.473 60.202 1.00 7.84 99 ALA A C 1
ATOM 729 O O . ALA A 1 99 ? 18.097 0.285 59.877 1.00 8.75 99 ALA A O 1
ATOM 731 N N . LEU A 1 100 ? 18.268 2.452 59.311 1.00 7.32 100 LEU A N 1
ATOM 732 C CA . LEU A 1 100 ? 18.361 2.149 57.887 1.00 6.82 100 LEU A CA 1
ATOM 733 C C . LEU A 1 100 ? 19.630 1.352 57.611 1.00 6.37 100 LEU A C 1
ATOM 734 O O . LEU A 1 100 ? 19.660 0.488 56.732 1.00 6.28 100 LEU A O 1
ATOM 739 N N . ALA A 1 101 ? 20.684 1.652 58.365 1.00 6.05 101 ALA A N 1
ATOM 740 C CA . ALA A 1 101 ? 21.953 0.959 58.203 1.00 6.03 101 ALA A CA 1
ATOM 741 C C . ALA A 1 101 ? 22.879 1.264 59.364 1.00 6.08 101 ALA A C 1
ATOM 742 O O . ALA A 1 101 ? 22.731 2.289 60.040 1.00 5.88 101 ALA A O 1
ATOM 744 N N . VAL A 1 102 ? 23.818 0.354 59.603 1.00 6.22 102 VAL A N 1
ATOM 745 C CA . VAL A 1 102 ? 24.810 0.527 60.647 1.00 6.14 102 VAL A CA 1
ATOM 746 C C . VAL A 1 102 ? 26.178 0.209 60.070 1.00 6.30 102 VAL A C 1
ATOM 747 O O . VAL A 1 102 ? 26.356 -0.788 59.369 1.00 6.42 102 VAL A O 1
ATOM 751 N N . LEU A 1 103 ? 27.129 1.097 60.332 1.00 6.41 103 LEU A N 1
ATOM 752 C CA . LEU A 1 103 ? 28.504 0.911 59.898 1.00 6.61 103 LEU A CA 1
ATOM 753 C C . LEU A 1 103 ? 29.330 0.686 61.154 1.00 6.82 103 LEU A C 1
ATOM 754 O O . LEU A 1 103 ? 29.323 1.525 62.054 1.00 7.62 103 LEU A O 1
ATOM 759 N N . ARG A 1 104 ? 30.015 -0.448 61.235 1.00 6.88 104 ARG A N 1
ATOM 760 C CA . ARG A 1 104 ? 30.863 -0.717 62.390 1.00 6.90 104 ARG A CA 1
ATOM 761 C C . ARG A 1 104 ? 32.272 -0.411 61.906 1.00 6.97 104 ARG A C 1
ATOM 762 O O . ARG A 1 104 ? 32.776 -1.051 60.982 1.00 6.93 104 ARG A O 1
ATOM 770 N N . CYS A 1 105 ? 32.895 0.571 62.547 1.00 6.98 105 CYS A N 1
ATOM 771 C CA . CYS A 1 105 ? 34.213 1.046 62.153 1.00 7.13 105 CYS A CA 1
ATOM 772 C C . CYS A 1 105 ? 35.345 0.886 63.143 1.00 7.22 105 CYS A C 1
ATOM 773 O O . CYS A 1 105 ? 35.151 0.885 64.359 1.00 7.86 105 CYS A O 1
ATOM 776 N N . ARG A 1 106 ? 36.543 0.789 62.584 1.00 7.37 106 ARG A N 1
ATOM 777 C CA . ARG A 1 106 ? 37.768 0.738 63.363 1.00 7.55 106 ARG A CA 1
ATOM 778 C C . ARG A 1 106 ? 38.243 2.186 63.231 1.00 7.59 106 ARG A C 1
ATOM 779 O O . ARG A 1 106 ? 38.089 2.791 62.166 1.00 8.01 106 ARG A O 1
ATOM 787 N N . LEU A 1 107 ? 38.780 2.767 64.297 1.00 7.64 107 LEU A N 1
ATOM 788 C CA . LEU A 1 107 ? 39.260 4.142 64.205 1.00 7.84 107 LEU A CA 1
ATOM 789 C C . LEU A 1 107 ? 40.482 4.172 63.290 1.00 8.04 107 LEU A C 1
ATOM 790 O O . LEU A 1 107 ? 41.497 3.533 63.572 1.00 9.25 107 LEU A O 1
ATOM 795 N N . HIS A 1 108 ? 40.373 4.916 62.194 1.00 8.08 108 HIS A N 1
ATOM 796 C CA . HIS A 1 108 ? 41.439 5.021 61.202 1.00 8.23 108 HIS A CA 1
ATOM 797 C C . HIS A 1 108 ? 42.359 6.210 61.454 1.00 8.28 108 HIS A C 1
ATOM 798 O O . HIS A 1 108 ? 43.583 6.102 61.329 1.00 10.15 108 HIS A O 1
ATOM 805 N N . ALA A 1 109 ? 41.767 7.344 61.813 1.00 8.30 109 ALA A N 1
ATOM 806 C CA . ALA A 1 109 ? 42.539 8.555 62.054 1.00 8.49 109 ALA A CA 1
ATOM 807 C C . ALA A 1 109 ? 41.725 9.619 62.768 1.00 8.56 109 ALA A C 1
ATOM 808 O O . ALA A 1 109 ? 40.492 9.584 62.770 1.00 8.23 109 ALA A O 1
ATOM 810 N N . LEU A 1 110 ? 42.438 10.560 63.375 1.00 8.69 110 LEU A N 1
ATOM 811 C CA . LEU A 1 110 ? 41.843 11.688 64.077 1.00 8.62 110 LEU A CA 1
ATOM 812 C C . LEU A 1 110 ? 42.615 12.914 63.610 1.00 8.57 110 LEU A C 1
ATOM 813 O O . LEU A 1 110 ? 43.843 12.948 63.696 1.00 11.18 110 LEU A O 1
ATOM 818 N N . TYR A 1 111 ? 41.904 13.916 63.107 1.00 8.33 111 TYR A N 1
ATOM 819 C CA . TYR A 1 111 ? 42.553 15.132 62.634 1.00 8.15 111 TYR A CA 1
ATOM 820 C C . TYR A 1 111 ? 41.905 16.352 63.268 1.00 8.17 111 TYR A C 1
ATOM 821 O O . TYR A 1 111 ? 40.748 16.305 63.672 1.00 7.46 111 TYR A O 1
ATOM 830 N N . PRO A 1 112 ? 42.649 17.466 63.362 1.00 8.10 112 PRO A N 1
ATOM 831 C CA . PRO A 1 112 ? 42.119 18.698 63.954 1.00 8.19 112 PRO A CA 1
ATOM 832 C C . PRO A 1 112 ? 40.902 19.206 63.184 1.00 8.18 112 PRO A C 1
ATOM 833 O O . PRO A 1 112 ? 40.853 19.101 61.956 1.00 8.43 112 PRO A O 1
ATOM 837 N N . GLY A 1 113 ? 39.935 19.769 63.902 1.00 8.08 113 GLY A N 1
ATOM 838 C CA . GLY A 1 113 ? 38.746 20.291 63.249 1.00 8.12 113 GLY A CA 1
ATOM 839 C C . GLY A 1 113 ? 38.153 21.487 63.970 1.00 8.25 113 GLY A C 1
ATOM 840 O O . GLY A 1 113 ? 36.935 21.614 64.072 1.00 7.69 113 GLY A O 1
ATOM 841 N N . GLY A 1 114 ? 39.011 22.378 64.460 1.00 8.48 114 GLY A N 1
ATOM 842 C CA . GLY A 1 114 ? 38.525 23.542 65.176 1.00 8.67 114 GLY A CA 1
ATOM 843 C C . GLY A 1 114 ? 37.979 23.120 66.525 1.00 8.67 114 GLY A C 1
ATOM 844 O O . GLY A 1 114 ? 38.700 22.508 67.317 1.00 11.42 114 GLY A O 1
ATOM 845 N N . ASP A 1 115 ? 36.716 23.433 66.801 1.00 8.57 115 ASP A N 1
ATOM 846 C CA . ASP A 1 115 ? 36.130 23.033 68.072 1.00 8.57 115 ASP A CA 1
ATOM 847 C C . ASP A 1 115 ? 35.588 21.603 68.016 1.00 8.36 115 ASP A C 1
ATOM 848 O O . ASP A 1 115 ? 34.956 21.127 68.957 1.00 8.73 115 ASP A O 1
ATOM 853 N N . HIS A 1 116 ? 35.849 20.928 66.898 1.00 8.17 116 HIS A N 1
ATOM 854 C CA . HIS A 1 116 ? 35.452 19.534 66.705 1.00 7.81 116 HIS A CA 1
ATOM 855 C C . HIS A 1 116 ? 36.673 18.753 66.246 1.00 7.58 116 HIS A C 1
ATOM 856 O O . HIS A 1 116 ? 37.674 19.334 65.831 1.00 8.73 116 HIS A O 1
ATOM 863 N N . ARG A 1 117 ? 36.588 17.432 66.340 1.00 7.22 117 ARG A N 1
ATOM 864 C CA . ARG A 1 117 ? 37.662 16.566 65.880 1.00 6.87 117 ARG A CA 1
ATOM 865 C C . ARG A 1 117 ? 37.134 15.836 64.649 1.00 6.67 117 ARG A C 1
ATOM 866 O O . ARG A 1 117 ? 35.966 15.430 64.618 1.00 6.54 117 ARG A O 1
ATOM 874 N N . ILE A 1 118 ? 37.969 15.705 63.624 1.00 6.53 118 ILE A N 1
ATOM 875 C CA . ILE A 1 118 ? 37.565 14.956 62.442 1.00 6.46 118 ILE A CA 1
ATOM 876 C C . ILE A 1 118 ? 37.878 13.505 62.781 1.00 6.37 118 ILE A C 1
ATOM 877 O O . ILE A 1 118 ? 39.026 13.158 63.060 1.00 6.75 118 ILE A O 1
ATOM 882 N N . VAL A 1 119 ? 36.844 12.678 62.793 1.00 6.28 119 VAL A N 1
ATOM 883 C CA . VAL A 1 119 ? 36.991 11.265 63.107 1.00 6.21 119 VAL A CA 1
ATOM 884 C C . VAL A 1 119 ? 36.814 10.448 61.833 1.00 6.13 119 VAL A C 1
ATOM 885 O O . VAL A 1 119 ? 35.782 10.544 61.170 1.00 7.49 119 VAL A O 1
ATOM 889 N N . VAL A 1 120 ? 37.830 9.663 61.485 1.00 5.90 120 VAL A N 1
ATOM 890 C CA . VAL A 1 120 ? 37.792 8.834 60.288 1.00 5.83 120 VAL A CA 1
ATOM 891 C C . VAL A 1 120 ? 37.686 7.369 60.673 1.00 5.86 120 VAL A C 1
ATOM 892 O O . VAL A 1 120 ? 38.493 6.854 61.455 1.00 5.95 120 VAL A O 1
ATOM 896 N N . GLY A 1 121 ? 36.682 6.701 60.121 1.00 5.85 121 GLY A N 1
ATOM 897 C CA . GLY A 1 121 ? 36.501 5.302 60.432 1.00 5.96 121 GLY A CA 1
ATOM 898 C C . GLY A 1 121 ? 36.693 4.409 59.230 1.00 6.22 121 GLY A C 1
ATOM 899 O O . GLY A 1 121 ? 36.321 4.771 58.112 1.00 5.85 121 GLY A O 1
ATOM 900 N N . LEU A 1 122 ? 37.304 3.253 59.466 1.00 6.48 122 LEU A N 1
ATOM 901 C CA . LEU A 1 122 ? 37.508 2.250 58.430 1.00 6.66 122 LEU A CA 1
ATOM 902 C C . LEU A 1 122 ? 36.364 1.272 58.668 1.00 6.75 122 LEU A C 1
ATOM 903 O O . LEU A 1 122 ? 36.278 0.655 59.732 1.00 6.50 122 LEU A O 1
ATOM 908 N N . VAL A 1 123 ? 35.477 1.141 57.687 1.00 6.85 123 VAL A N 1
ATOM 909 C CA . VAL A 1 123 ? 34.321 0.263 57.832 1.00 7.03 123 VAL A CA 1
ATOM 910 C C . VAL A 1 123 ? 34.702 -1.212 57.750 1.00 7.20 123 VAL A C 1
ATOM 911 O O . VAL A 1 123 ? 35.274 -1.663 56.756 1.00 8.24 123 VAL A O 1
ATOM 915 N N . GLU A 1 124 ? 34.382 -1.957 58.808 1.00 7.49 124 GLU A N 1
ATOM 916 C CA . GLU A 1 124 ? 34.696 -3.385 58.875 1.00 7.89 124 GLU A CA 1
ATOM 917 C C . GLU A 1 124 ? 33.461 -4.267 58.729 1.00 8.20 124 GLU A C 1
ATOM 918 O O . GLU A 1 124 ? 33.560 -5.409 58.281 1.00 9.71 124 GLU A O 1
ATOM 924 N N . GLU A 1 125 ? 32.307 -3.744 59.127 1.00 8.29 125 GLU A N 1
ATOM 925 C CA . GLU A 1 125 ? 31.051 -4.480 59.039 1.00 8.41 125 GLU A CA 1
ATOM 926 C C . GLU A 1 125 ? 29.919 -3.541 58.681 1.00 8.31 125 GLU A C 1
ATOM 927 O O . GLU A 1 125 ? 29.931 -2.369 59.056 1.00 6.96 125 GLU A O 1
ATOM 933 N N . VAL A 1 126 ? 28.937 -4.067 57.961 1.00 8.35 126 VAL A N 1
ATOM 934 C CA . VAL A 1 126 ? 27.776 -3.287 57.575 1.00 8.42 126 VAL A CA 1
ATOM 935 C C . VAL A 1 126 ? 26.512 -4.075 57.890 1.00 8.54 126 VAL A C 1
ATOM 936 O O . VAL A 1 126 ? 26.450 -5.289 57.668 1.00 10.01 126 VAL A O 1
ATOM 940 N N . GLU A 1 127 ? 25.521 -3.382 58.434 1.00 8.63 127 GLU A N 1
ATOM 941 C CA . GLU A 1 127 ? 24.235 -3.983 58.748 1.00 8.90 127 GLU A CA 1
ATOM 942 C C . GLU A 1 127 ? 23.214 -3.134 58.001 1.00 9.13 127 GLU A C 1
ATOM 943 O O . GLU A 1 127 ? 23.240 -1.904 58.075 1.00 11.23 127 GLU A O 1
ATOM 949 N N . LEU A 1 128 ? 22.332 -3.784 57.257 1.00 9.22 128 LEU A N 1
ATOM 950 C CA . LEU A 1 128 ? 21.315 -3.064 56.511 1.00 9.36 128 LEU A CA 1
ATOM 951 C C . LEU A 1 128 ? 19.950 -3.389 57.086 1.00 9.50 128 LEU A C 1
ATOM 952 O O . LEU A 1 128 ? 19.607 -4.559 57.266 1.00 11.80 128 LEU A O 1
ATOM 957 N N . GLY A 1 129 ? 19.181 -2.355 57.402 1.00 9.60 129 GLY A N 1
ATOM 958 C CA . GLY A 1 129 ? 17.852 -2.575 57.937 1.00 9.79 129 GLY A CA 1
ATOM 959 C C . GLY A 1 129 ? 16.870 -2.618 56.787 1.00 9.96 129 GLY A C 1
ATOM 960 O O . GLY A 1 129 ? 17.267 -2.746 55.628 1.00 10.06 129 GLY A O 1
ATOM 961 N N . GLU A 1 130 ? 15.584 -2.523 57.097 1.00 10.08 130 GLU A N 1
ATOM 962 C CA . GLU A 1 130 ? 14.573 -2.533 56.055 1.00 10.21 130 GLU A CA 1
ATOM 963 C C . GLU A 1 130 ? 14.694 -1.239 55.268 1.00 10.11 130 GLU A C 1
ATOM 964 O O . GLU A 1 130 ? 15.216 -0.244 55.772 1.00 11.06 130 GLU A O 1
ATOM 970 N N . GLY A 1 131 ? 14.214 -1.261 54.031 1.00 10.09 131 GLY A N 1
ATOM 971 C CA . GLY A 1 131 ? 14.264 -0.075 53.200 1.00 9.96 131 GLY A CA 1
ATOM 972 C C . GLY A 1 131 ? 13.286 0.952 53.736 1.00 9.83 131 GLY A C 1
ATOM 973 O O . GLY A 1 131 ? 12.707 0.766 54.807 1.00 12.84 131 GLY A O 1
ATOM 974 N N . GLY A 1 132 ? 13.095 2.035 52.992 1.00 9.61 132 GLY A N 1
ATOM 975 C CA . GLY A 1 132 ? 12.180 3.072 53.430 1.00 9.28 132 GLY A CA 1
ATOM 976 C C . GLY A 1 132 ? 12.840 4.436 53.495 1.00 8.99 132 GLY A C 1
ATOM 977 O O . GLY A 1 132 ? 14.055 4.549 53.330 1.00 8.68 132 GLY A O 1
ATOM 978 N N . PRO A 1 133 ? 12.057 5.497 53.747 1.00 8.77 133 PRO A N 1
ATOM 979 C CA . PRO A 1 133 ? 12.563 6.868 53.834 1.00 8.34 133 PRO A CA 1
ATOM 980 C C . PRO A 1 133 ? 13.397 7.128 55.083 1.00 7.86 133 PRO A C 1
ATOM 981 O O . PRO A 1 133 ? 13.240 6.458 56.103 1.00 7.70 133 PRO A O 1
ATOM 985 N N . PRO A 1 134 ? 14.281 8.131 55.018 1.00 7.47 134 PRO A N 1
ATOM 986 C CA . PRO A 1 134 ? 15.177 8.515 56.112 1.00 7.25 134 PRO A CA 1
ATOM 987 C C . PRO A 1 134 ? 14.710 9.646 57.016 1.00 7.05 134 PRO A C 1
ATOM 988 O O . PRO A 1 134 ? 13.732 10.331 56.727 1.00 7.16 134 PRO A O 1
ATOM 992 N N . LEU A 1 135 ? 15.423 9.822 58.125 1.00 6.89 135 LEU A N 1
ATOM 993 C CA . LEU A 1 135 ? 15.159 10.932 59.026 1.00 6.77 135 LEU A CA 1
ATOM 994 C C . LEU A 1 135 ? 16.064 12.016 58.438 1.00 6.69 135 LEU A C 1
ATOM 995 O O . LEU A 1 135 ? 17.255 11.776 58.196 1.00 7.58 135 LEU A O 1
ATOM 1000 N N . VAL A 1 136 ? 15.505 13.193 58.180 1.00 6.49 136 VAL A N 1
ATOM 1001 C CA . VAL A 1 136 ? 16.277 14.279 57.594 1.00 6.55 136 VAL A CA 1
ATOM 1002 C C . VAL A 1 136 ? 16.232 15.511 58.476 1.00 6.57 136 VAL A C 1
ATOM 1003 O O . VAL A 1 136 ? 15.233 15.765 59.147 1.00 6.54 136 VAL A O 1
ATOM 1007 N N . TYR A 1 137 ? 17.325 16.269 58.482 1.00 6.62 137 TYR A N 1
ATOM 1008 C CA . TYR A 1 137 ? 17.380 17.505 59.253 1.00 6.67 137 TYR A CA 1
ATOM 1009 C C . TYR A 1 137 ? 17.680 18.621 58.261 1.00 6.77 137 TYR A C 1
ATOM 1010 O O . TYR A 1 137 ? 18.604 18.518 57.453 1.00 7.79 137 TYR A O 1
ATOM 1019 N N . PHE A 1 138 ? 16.881 19.679 58.315 1.00 6.71 138 PHE A N 1
ATOM 1020 C CA . PHE A 1 138 ? 17.035 20.809 57.408 1.00 6.82 138 PHE A CA 1
ATOM 1021 C C . PHE A 1 138 ? 16.293 21.992 58.009 1.00 7.19 138 PHE A C 1
ATOM 1022 O O . PHE A 1 138 ? 15.181 21.840 58.510 1.00 6.72 138 PHE A O 1
ATOM 1030 N N . GLN A 1 139 ? 16.907 23.167 57.950 1.00 7.51 139 GLN A N 1
ATOM 1031 C CA . GLN A 1 139 ? 16.298 24.370 58.501 1.00 8.02 139 GLN A CA 1
ATOM 1032 C C . GLN A 1 139 ? 15.783 24.190 59.926 1.00 8.41 139 GLN A C 1
ATOM 1033 O O . GLN A 1 139 ? 14.617 24.453 60.225 1.00 9.18 139 GLN A O 1
ATOM 1039 N N . ARG A 1 140 ? 16.674 23.723 60.794 1.00 8.86 140 ARG A N 1
ATOM 1040 C CA . ARG A 1 140 ? 16.395 23.536 62.211 1.00 9.14 140 ARG A CA 1
ATOM 1041 C C . ARG A 1 140 ? 15.151 22.722 62.551 1.00 9.32 140 ARG A C 1
ATOM 1042 O O . ARG A 1 140 ? 14.409 23.054 63.478 1.00 13.17 140 ARG A O 1
ATOM 1050 N N . GLY A 1 141 ? 14.931 21.646 61.807 1.00 9.21 141 GLY A N 1
ATOM 1051 C CA . GLY A 1 141 ? 13.786 20.798 62.067 1.00 9.08 141 GLY A CA 1
ATOM 1052 C C . GLY A 1 141 ? 13.900 19.476 61.341 1.00 8.88 141 GLY A C 1
ATOM 1053 O O . GLY A 1 141 ? 14.630 19.361 60.354 1.00 8.93 141 GLY A O 1
ATOM 1054 N N . TYR A 1 142 ? 13.189 18.471 61.840 1.00 8.69 142 TYR A N 1
ATOM 1055 C CA . TYR A 1 142 ? 13.184 17.154 61.221 1.00 8.62 142 TYR A CA 1
ATOM 1056 C C . TYR A 1 142 ? 12.232 17.225 60.039 1.00 8.63 142 TYR A C 1
ATOM 1057 O O . TYR A 1 142 ? 11.103 17.703 60.167 1.00 11.16 142 TYR A O 1
ATOM 1066 N N . ARG A 1 143 ? 12.693 16.752 58.888 1.00 8.46 143 ARG A N 1
ATOM 1067 C CA . ARG A 1 143 ? 11.899 16.788 57.672 1.00 8.48 143 ARG A CA 1
ATOM 1068 C C . ARG A 1 143 ? 11.734 15.404 57.079 1.00 8.55 143 ARG A C 1
ATOM 1069 O O . ARG A 1 143 ? 12.456 14.471 57.431 1.00 9.17 143 ARG A O 1
ATOM 1077 N N . ARG A 1 144 ? 10.778 15.283 56.167 1.00 8.54 144 ARG A N 1
ATOM 1078 C CA . ARG A 1 144 ? 10.506 14.023 55.497 1.00 8.49 144 ARG A CA 1
ATOM 1079 C C . ARG A 1 144 ? 10.722 14.206 54.001 1.00 8.52 144 ARG A C 1
ATOM 1080 O O . ARG A 1 144 ? 10.538 15.301 53.467 1.00 9.53 144 ARG A O 1
ATOM 1088 N N . LEU A 1 145 ? 11.140 13.142 53.330 1.00 8.45 145 LEU A N 1
ATOM 1089 C CA . LEU A 1 145 ? 11.341 13.196 51.889 1.00 8.49 145 LEU A CA 1
ATOM 1090 C C . LEU A 1 145 ? 10.039 12.857 51.188 1.00 8.47 145 LEU A C 1
ATOM 1091 O O . LEU A 1 145 ? 9.193 12.144 51.737 1.00 8.51 145 LEU A O 1
ATOM 1096 N N . VAL A 1 146 ? 9.874 13.381 49.979 1.00 8.61 146 VAL A N 1
ATOM 1097 C CA . VAL A 1 146 ? 8.710 13.042 49.179 1.00 8.75 146 VAL A CA 1
ATOM 1098 C C . VAL A 1 146 ? 9.065 11.603 48.812 1.00 9.00 146 VAL A C 1
ATOM 1099 O O . VAL A 1 146 ? 10.071 11.351 48.143 1.00 9.20 146 VAL A O 1
ATOM 1103 N N . TRP A 1 147 ? 8.251 10.662 49.276 1.00 9.18 147 TRP A N 1
ATOM 1104 C CA . TRP A 1 147 ? 8.505 9.240 49.065 1.00 9.53 147 TRP A CA 1
ATOM 1105 C C . TRP A 1 147 ? 7.144 8.547 49.079 1.00 9.93 147 TRP A C 1
ATOM 1106 O O . TRP A 1 147 ? 6.832 7.782 49.989 1.00 9.38 147 TRP A O 1
ATOM 1117 N N . PRO A 1 148 ? 6.317 8.809 48.059 1.00 10.54 148 PRO A N 1
ATOM 1118 C CA . PRO A 1 148 ? 4.982 8.219 47.966 1.00 10.97 148 PRO A CA 1
ATOM 1119 C C . PRO A 1 148 ? 4.900 6.776 47.499 1.00 11.34 148 PRO A C 1
ATOM 1120 O O . PRO A 1 148 ? 5.829 6.238 46.896 1.00 12.71 148 PRO A O 1
ATOM 1124 N N . SER A 1 149 ? 3.757 6.166 47.790 1.00 11.65 149 SER A N 1
ATOM 1125 C CA . SER A 1 149 ? 3.471 4.798 47.393 1.00 11.81 149 SER A CA 1
ATOM 1126 C C . SER A 1 149 ? 2.466 4.867 46.247 1.00 12.15 149 SER A C 1
ATOM 1127 O O . SER A 1 149 ? 2.137 6.000 45.832 1.00 13.33 149 SER A O 1
ATOM 1131 N N . MET B 1 1 ? 32.280 -5.588 44.457 1.00 11.55 1 MET B N 1
ATOM 1132 C CA . MET B 1 1 ? 32.910 -5.338 45.785 1.00 11.35 1 MET B CA 1
ATOM 1133 C C . MET B 1 1 ? 32.243 -4.179 46.514 1.00 10.90 1 MET B C 1
ATOM 1134 O O . MET B 1 1 ? 31.703 -3.265 45.890 1.00 12.63 1 MET B O 1
ATOM 1139 N N . LYS B 1 2 ? 32.294 -4.229 47.839 1.00 10.48 2 LYS B N 1
ATOM 1140 C CA . LYS B 1 2 ? 31.737 -3.179 48.685 1.00 9.93 2 LYS B CA 1
ATOM 1141 C C . LYS B 1 2 ? 30.259 -2.874 48.449 1.00 9.47 2 LYS B C 1
ATOM 1142 O O . LYS B 1 2 ? 29.811 -1.755 48.692 1.00 8.83 2 LYS B O 1
ATOM 1148 N N . GLU B 1 3 ? 29.493 -3.866 48.004 1.00 8.89 3 GLU B N 1
ATOM 1149 C CA . GLU B 1 3 ? 28.073 -3.649 47.745 1.00 8.40 3 GLU B CA 1
ATOM 1150 C C . GLU B 1 3 ? 27.295 -3.162 48.967 1.00 7.93 3 GLU B C 1
ATOM 1151 O O . GLU B 1 3 ? 26.526 -2.207 48.872 1.00 7.30 3 GLU B O 1
ATOM 1157 N N . ALA B 1 4 ? 27.480 -3.815 50.112 1.00 7.47 4 ALA B N 1
ATOM 1158 C CA . ALA B 1 4 ? 26.758 -3.414 51.321 1.00 7.27 4 ALA B CA 1
ATOM 1159 C C . ALA B 1 4 ? 27.147 -2.014 51.787 1.00 6.91 4 ALA B C 1
ATOM 1160 O O . ALA B 1 4 ? 26.295 -1.233 52.219 1.00 6.38 4 ALA B O 1
ATOM 1162 N N . PHE B 1 5 ? 28.440 -1.710 51.715 1.00 6.69 5 PHE B N 1
ATOM 1163 C CA . PHE B 1 5 ? 28.956 -0.400 52.104 1.00 6.39 5 PHE B CA 1
ATOM 1164 C C . PHE B 1 5 ? 28.335 0.687 51.222 1.00 6.19 5 PHE B C 1
ATOM 1165 O O . PHE B 1 5 ? 27.868 1.714 51.718 1.00 5.20 5 PHE B O 1
ATOM 1173 N N . LYS B 1 6 ? 28.313 0.449 49.916 1.00 6.12 6 LYS B N 1
ATOM 1174 C CA . LYS B 1 6 ? 27.738 1.417 48.992 1.00 6.13 6 LYS B CA 1
ATOM 1175 C C . LYS B 1 6 ? 26.242 1.593 49.237 1.00 6.18 6 LYS B C 1
ATOM 1176 O O . LYS B 1 6 ? 25.714 2.696 49.115 1.00 6.93 6 LYS B O 1
ATOM 1182 N N . GLU B 1 7 ? 25.560 0.508 49.593 1.00 5.97 7 GLU B N 1
ATOM 1183 C CA . GLU B 1 7 ? 24.128 0.575 49.867 1.00 5.98 7 GLU B CA 1
ATOM 1184 C C . GLU B 1 7 ? 23.875 1.382 51.138 1.00 5.96 7 GLU B C 1
ATOM 1185 O O . GLU B 1 7 ? 22.925 2.159 51.213 1.00 6.89 7 GLU B O 1
ATOM 1191 N N . ALA B 1 8 ? 24.727 1.197 52.142 1.00 5.90 8 ALA B N 1
ATOM 1192 C CA . ALA B 1 8 ? 24.578 1.935 53.390 1.00 5.78 8 ALA B CA 1
ATOM 1193 C C . ALA B 1 8 ? 24.744 3.433 53.132 1.00 5.86 8 ALA B C 1
ATOM 1194 O O . ALA B 1 8 ? 23.996 4.253 53.667 1.00 5.60 8 ALA B O 1
ATOM 1196 N N . LEU B 1 9 ? 25.733 3.792 52.319 1.00 5.82 9 LEU B N 1
ATOM 1197 C CA . LEU B 1 9 ? 25.974 5.194 51.998 1.00 6.01 9 LEU B CA 1
ATOM 1198 C C . LEU B 1 9 ? 24.823 5.773 51.184 1.00 6.07 9 LEU B C 1
ATOM 1199 O O . LEU B 1 9 ? 24.498 6.954 51.309 1.00 7.41 9 LEU B O 1
ATOM 1204 N N . ALA B 1 10 ? 24.208 4.938 50.353 1.00 6.04 10 ALA B N 1
ATOM 1205 C CA . ALA B 1 10 ? 23.076 5.369 49.545 1.00 6.03 10 ALA B CA 1
ATOM 1206 C C . ALA B 1 10 ? 21.905 5.690 50.470 1.00 5.94 10 ALA B C 1
ATOM 1207 O O . ALA B 1 10 ? 20.963 6.379 50.079 1.00 8.25 10 ALA B O 1
ATOM 1209 N N . ARG B 1 11 ? 21.969 5.181 51.697 1.00 5.66 11 ARG B N 1
ATOM 1210 C CA . ARG B 1 11 ? 20.913 5.419 52.671 1.00 5.40 11 ARG B CA 1
ATOM 1211 C C . ARG B 1 11 ? 21.155 6.641 53.558 1.00 5.32 11 ARG B C 1
ATOM 1212 O O . ARG B 1 11 ? 20.394 6.895 54.490 1.00 5.55 11 ARG B O 1
ATOM 1220 N N . PHE B 1 12 ? 22.221 7.389 53.276 1.00 5.08 12 PHE B N 1
ATOM 1221 C CA . PHE B 1 12 ? 22.465 8.621 54.014 1.00 4.95 12 PHE B CA 1
ATOM 1222 C C . PHE B 1 12 ? 22.076 9.747 53.068 1.00 5.06 12 PHE B C 1
ATOM 1223 O O . PHE B 1 12 ? 22.750 10.000 52.064 1.00 5.76 12 PHE B O 1
ATOM 1231 N N . ALA B 1 13 ? 20.973 10.412 53.382 1.00 4.91 13 ALA B N 1
ATOM 1232 C CA . ALA B 1 13 ? 20.495 11.510 52.559 1.00 5.14 13 ALA B CA 1
ATOM 1233 C C . ALA B 1 13 ? 21.361 12.737 52.772 1.00 5.36 13 ALA B C 1
ATOM 1234 O O . ALA B 1 13 ? 21.928 12.935 53.843 1.00 5.56 13 ALA B O 1
ATOM 1236 N N . SER B 1 14 ? 21.473 13.565 51.745 1.00 5.40 14 SER B N 1
ATOM 1237 C CA . SER B 1 14 ? 22.253 14.784 51.881 1.00 5.55 14 SER B CA 1
ATOM 1238 C C . SER B 1 14 ? 21.892 15.797 50.818 1.00 5.46 14 SER B C 1
ATOM 1239 O O . SER B 1 14 ? 21.246 15.475 49.818 1.00 6.15 14 SER B O 1
ATOM 1242 N N . GLY B 1 15 ? 22.299 17.036 51.059 1.00 5.33 15 GLY B N 1
ATOM 1243 C CA . GLY B 1 15 ? 22.084 18.068 50.075 1.00 5.29 15 GLY B CA 1
ATOM 1244 C C . GLY B 1 15 ? 23.153 17.821 49.028 1.00 5.40 15 GLY B C 1
ATOM 1245 O O . GLY B 1 15 ? 23.939 16.874 49.131 1.00 6.63 15 GLY B O 1
ATOM 1246 N N . VAL B 1 16 ? 23.203 18.681 48.024 1.00 5.42 16 VAL B N 1
ATOM 1247 C CA . VAL B 1 16 ? 24.178 18.539 46.955 1.00 5.42 16 VAL B CA 1
ATOM 1248 C C . VAL B 1 16 ? 24.885 19.874 46.801 1.00 5.21 16 VAL B C 1
ATOM 1249 O O . VAL B 1 16 ? 24.246 20.9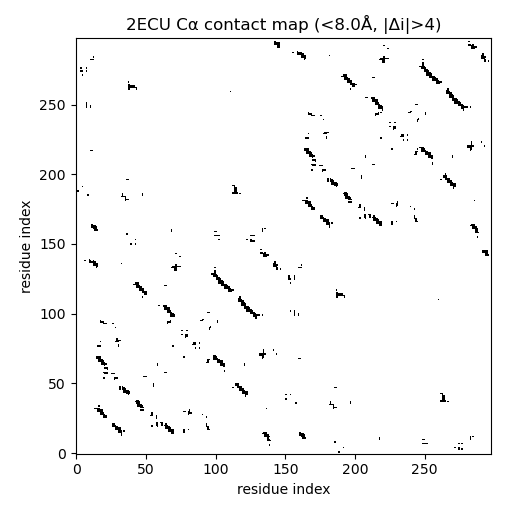26 46.815 1.00 5.87 16 VAL B O 1
ATOM 1253 N N . THR B 1 17 ? 26.207 19.834 46.690 1.00 5.08 17 THR B N 1
ATOM 1254 C CA . THR B 1 17 ? 26.974 21.061 46.538 1.00 5.38 17 THR B CA 1
ATOM 1255 C C . THR B 1 17 ? 27.823 21.014 45.286 1.00 5.49 17 THR B C 1
ATOM 1256 O O . THR B 1 17 ? 27.998 19.963 44.667 1.00 4.94 17 THR B O 1
ATOM 1260 N N . VAL B 1 18 ? 28.320 22.182 44.906 1.00 5.57 18 VAL B N 1
ATOM 1261 C CA . VAL B 1 18 ? 29.252 22.312 43.806 1.00 5.77 18 VAL B CA 1
ATOM 1262 C C . VAL B 1 18 ? 30.417 23.053 44.447 1.00 5.67 18 VAL B C 1
ATOM 1263 O O . VAL B 1 18 ? 30.245 24.138 45.009 1.00 5.26 18 VAL B O 1
ATOM 1267 N N . VAL B 1 19 ? 31.585 22.428 44.403 1.00 5.69 19 VAL B N 1
ATOM 1268 C CA . VAL B 1 19 ? 32.802 22.993 44.962 1.00 5.91 19 VAL B CA 1
ATOM 1269 C C . VAL B 1 19 ? 33.578 23.552 43.780 1.00 5.91 19 VAL B C 1
ATOM 1270 O O . VAL B 1 19 ? 33.725 22.882 42.757 1.00 6.26 19 VAL B O 1
ATOM 1274 N N . ALA B 1 20 ? 34.082 24.771 43.912 1.00 6.14 20 ALA B N 1
ATOM 1275 C CA . ALA B 1 20 ? 34.814 25.376 42.810 1.00 6.35 20 ALA B CA 1
ATOM 1276 C C . ALA B 1 20 ? 36.034 26.156 43.261 1.00 6.65 20 ALA B C 1
ATOM 1277 O O . ALA B 1 20 ? 36.103 26.629 44.395 1.00 6.16 20 ALA B O 1
ATOM 1279 N N . ALA B 1 21 ? 36.990 26.304 42.351 1.00 6.92 21 ALA B N 1
ATOM 1280 C CA . ALA B 1 21 ? 38.210 27.045 42.630 1.00 7.30 21 ALA B CA 1
ATOM 1281 C C . ALA B 1 21 ? 38.808 27.524 41.320 1.00 7.87 21 ALA B C 1
ATOM 1282 O O . ALA B 1 21 ? 38.542 26.959 40.259 1.00 7.66 21 ALA B O 1
ATOM 1284 N N . ARG B 1 22 ? 39.617 28.571 41.404 1.00 8.34 22 ARG B N 1
ATOM 1285 C CA . ARG B 1 22 ? 40.265 29.130 40.231 1.00 8.85 22 ARG B CA 1
ATOM 1286 C C . ARG B 1 22 ? 41.738 29.392 40.500 1.00 9.32 22 ARG B C 1
ATOM 1287 O O . ARG B 1 22 ? 42.118 29.799 41.595 1.00 9.64 22 ARG B O 1
ATOM 1295 N N . LEU B 1 23 ? 42.560 29.144 39.488 1.00 9.79 23 LEU B N 1
ATOM 1296 C CA . LEU B 1 23 ? 44.000 29.347 39.578 1.00 10.39 23 LEU B CA 1
ATOM 1297 C C . LEU B 1 23 ? 44.486 29.768 38.197 1.00 10.74 23 LEU B C 1
ATOM 1298 O O . LEU B 1 23 ? 44.296 29.045 37.223 1.00 10.90 23 LEU B O 1
ATOM 1303 N N . GLY B 1 24 ? 45.108 30.938 38.107 1.00 11.22 24 GLY B N 1
ATOM 1304 C CA . GLY B 1 24 ? 45.571 31.404 36.813 1.00 11.50 24 GLY B CA 1
ATOM 1305 C C . GLY B 1 24 ? 44.396 31.535 35.861 1.00 11.64 24 GLY B C 1
ATOM 1306 O O . GLY B 1 24 ? 43.437 32.247 36.153 1.00 15.67 24 GLY B O 1
ATOM 1307 N N . GLU B 1 25 ? 44.457 30.837 34.730 1.00 11.68 25 GLU B N 1
ATOM 1308 C CA . GLU B 1 25 ? 43.386 30.888 33.737 1.00 11.75 25 GLU B CA 1
ATOM 1309 C C . GLU B 1 25 ? 42.436 29.700 33.849 1.00 11.74 25 GLU B C 1
ATOM 1310 O O . GLU B 1 25 ? 41.536 29.528 33.023 1.00 13.79 25 GLU B O 1
ATOM 1316 N N . GLU B 1 26 ? 42.628 28.887 34.879 1.00 11.58 26 GLU B N 1
ATOM 1317 C CA . GLU B 1 26 ? 41.798 27.709 35.071 1.00 11.54 26 GLU B CA 1
ATOM 1318 C C . GLU B 1 26 ? 40.811 27.843 36.224 1.00 11.23 26 GLU B C 1
ATOM 1319 O O . GLU B 1 26 ? 41.139 28.374 37.283 1.00 14.16 26 GLU B O 1
ATOM 1325 N N . GLU B 1 27 ? 39.583 27.397 35.989 1.00 10.91 27 GLU B N 1
ATOM 1326 C CA . GLU B 1 27 ? 38.553 27.399 37.020 1.00 10.66 27 GLU B CA 1
ATOM 1327 C C . GLU B 1 27 ? 37.756 26.127 36.822 1.00 10.34 27 GLU B C 1
ATOM 1328 O O . GLU B 1 27 ? 37.360 25.798 35.701 1.00 12.55 27 GLU B O 1
ATOM 1334 N N . ARG B 1 28 ? 37.538 25.402 37.911 1.00 9.96 28 ARG B N 1
ATOM 1335 C CA . ARG B 1 28 ? 36.796 24.158 37.841 1.00 9.57 28 ARG B CA 1
ATOM 1336 C C . ARG B 1 28 ? 35.744 24.049 38.928 1.00 9.03 28 ARG B C 1
ATOM 1337 O O . ARG B 1 28 ? 35.915 24.562 40.035 1.00 8.61 28 ARG B O 1
ATOM 1345 N N . GLY B 1 29 ? 34.645 23.389 38.577 1.00 8.60 29 GLY B N 1
ATOM 1346 C CA . GLY B 1 29 ? 33.557 23.156 39.506 1.00 8.12 29 GLY B CA 1
ATOM 1347 C C . GLY B 1 29 ? 33.380 21.652 39.581 1.00 7.62 29 GLY B C 1
ATOM 1348 O O . GLY B 1 29 ? 33.587 20.955 38.584 1.00 6.83 29 GLY B O 1
ATOM 1349 N N . MET B 1 30 ? 33.004 21.143 40.749 1.00 7.23 30 MET B N 1
ATOM 1350 C CA . MET B 1 30 ? 32.824 19.709 40.938 1.00 6.84 30 MET B CA 1
ATOM 1351 C C . MET B 1 30 ? 31.679 19.440 41.902 1.00 6.38 30 MET B C 1
ATOM 1352 O O . MET B 1 30 ? 31.634 20.009 42.992 1.00 6.66 30 MET B O 1
ATOM 1357 N N . THR B 1 31 ? 30.755 18.577 41.500 1.00 5.87 31 THR B N 1
ATOM 1358 C CA . THR B 1 31 ? 29.621 18.237 42.349 1.00 5.39 31 THR B CA 1
ATOM 1359 C C . THR B 1 31 ? 30.071 17.336 43.487 1.00 5.17 31 THR B C 1
ATOM 1360 O O . THR B 1 31 ? 30.859 16.417 43.283 1.00 5.62 31 THR B O 1
ATOM 1364 N N . ALA B 1 32 ? 29.582 17.615 44.690 1.00 4.85 32 ALA B N 1
ATOM 1365 C CA . ALA B 1 32 ? 29.942 16.813 45.844 1.00 4.79 32 ALA B CA 1
ATOM 1366 C C . ALA B 1 32 ? 28.825 16.748 46.869 1.00 4.71 32 ALA B C 1
ATOM 1367 O O . ALA B 1 32 ? 28.214 17.767 47.202 1.00 4.59 32 ALA B O 1
ATOM 1369 N N . THR B 1 33 ? 28.552 15.546 47.362 1.00 4.73 33 THR B N 1
ATOM 1370 C CA . THR B 1 33 ? 27.564 15.360 48.413 1.00 4.87 33 THR B CA 1
ATOM 1371 C C . THR B 1 33 ? 28.338 15.207 49.725 1.00 4.82 33 THR B C 1
ATOM 1372 O O . THR B 1 33 ? 27.771 15.376 50.803 1.00 5.07 33 THR B O 1
ATOM 1376 N N . ALA B 1 34 ? 29.634 14.907 49.623 1.00 4.84 34 ALA B N 1
ATOM 1377 C CA . ALA B 1 34 ? 30.493 14.731 50.796 1.00 4.83 34 ALA B CA 1
ATOM 1378 C C . ALA B 1 34 ? 30.928 16.095 51.325 1.00 4.91 34 ALA B C 1
ATOM 1379 O O . ALA B 1 34 ? 32.038 16.569 51.054 1.00 5.31 34 ALA B O 1
ATOM 1381 N N . PHE B 1 35 ? 30.027 16.709 52.085 1.00 5.05 35 PHE B N 1
ATOM 1382 C CA . PHE B 1 35 ? 30.209 18.019 52.688 1.00 5.13 35 PHE B CA 1
ATOM 1383 C C . PHE B 1 35 ? 29.560 17.978 54.064 1.00 5.33 35 PHE B C 1
ATOM 1384 O O . PHE B 1 35 ? 28.529 17.331 54.250 1.00 5.76 35 PHE B O 1
ATOM 1392 N N . MET B 1 36 ? 30.159 18.659 55.031 1.00 5.52 36 MET B N 1
ATOM 1393 C CA . MET B 1 36 ? 29.572 18.714 56.359 1.00 5.88 36 MET B CA 1
ATOM 1394 C C . MET B 1 36 ? 30.118 19.895 57.135 1.00 6.14 36 MET B C 1
ATOM 1395 O O . MET B 1 36 ? 31.229 20.356 56.875 1.00 6.68 36 MET B O 1
ATOM 1400 N N . SER B 1 37 ? 29.322 20.417 58.060 1.00 6.42 37 SER B N 1
ATOM 1401 C CA . SER B 1 37 ? 29.801 21.502 58.899 1.00 6.68 37 SER B CA 1
ATOM 1402 C C . SER B 1 37 ? 30.840 20.841 59.798 1.00 6.86 37 SER B C 1
ATOM 1403 O O . SER B 1 37 ? 30.738 19.646 60.099 1.00 6.81 37 SER B O 1
ATOM 1406 N N . LEU B 1 38 ? 31.841 21.603 60.222 1.00 7.00 38 LEU B N 1
ATOM 1407 C CA . LEU B 1 38 ? 32.889 21.047 61.063 1.00 7.15 38 LEU B CA 1
ATOM 1408 C C . LEU B 1 38 ? 33.114 21.788 62.371 1.00 7.38 38 LEU B C 1
ATOM 1409 O O . LEU B 1 38 ? 33.195 21.165 63.429 1.00 7.43 38 LEU B O 1
ATOM 1414 N N . SER B 1 39 ? 33.195 23.112 62.303 1.00 7.72 39 SER B N 1
ATOM 1415 C CA . SER B 1 39 ? 33.463 23.905 63.495 1.00 7.97 39 SER B CA 1
ATOM 1416 C C . SER B 1 39 ? 32.748 25.249 63.482 1.00 8.29 39 SER B C 1
ATOM 1417 O O . SER B 1 39 ? 32.467 25.804 62.419 1.00 6.65 39 SER B O 1
ATOM 1420 N N . LEU B 1 40 ? 32.454 25.762 64.675 1.00 8.76 40 LEU B N 1
ATOM 1421 C CA . LEU B 1 40 ? 31.803 27.057 64.818 1.00 9.27 40 LEU B CA 1
ATOM 1422 C C . LEU B 1 40 ? 32.900 28.106 65.004 1.00 9.48 40 LEU B C 1
ATOM 1423 O O . LEU B 1 40 ? 32.891 29.151 64.357 1.00 10.67 40 LEU B O 1
ATOM 1428 N N . GLU B 1 41 ? 33.851 27.817 65.887 1.00 9.63 41 GLU B N 1
ATOM 1429 C CA . GLU B 1 41 ? 34.968 28.722 66.130 1.00 9.72 41 GLU B CA 1
ATOM 1430 C C . GLU B 1 41 ? 36.286 27.957 66.110 1.00 9.73 41 GLU B C 1
ATOM 1431 O O . GLU B 1 41 ? 36.597 27.210 67.041 1.00 12.46 41 GLU B O 1
ATOM 1437 N N . PRO B 1 42 ? 37.067 28.111 65.030 1.00 9.49 42 PRO B N 1
ATOM 1438 C CA . PRO B 1 42 ? 36.754 28.952 63.871 1.00 9.12 42 PRO B CA 1
ATOM 1439 C C . PRO B 1 42 ? 35.639 28.334 63.028 1.00 8.63 42 PRO B C 1
ATOM 1440 O O . PRO B 1 42 ? 35.298 27.162 63.203 1.00 8.20 42 PRO B O 1
ATOM 1444 N N . PRO B 1 43 ? 35.048 29.120 62.111 1.00 8.15 43 PRO B N 1
ATOM 1445 C CA . PRO B 1 43 ? 33.970 28.617 61.254 1.00 7.61 43 PRO B CA 1
ATOM 1446 C C . PRO B 1 43 ? 34.559 27.745 60.146 1.00 7.15 43 PRO B C 1
ATOM 1447 O O . PRO B 1 43 ? 35.112 28.257 59.175 1.00 7.67 43 PRO B O 1
ATOM 1451 N N . LEU B 1 44 ? 34.437 26.428 60.298 1.00 6.69 44 LEU B N 1
ATOM 1452 C CA . LEU B 1 44 ? 34.999 25.491 59.326 1.00 6.41 44 LEU B CA 1
ATOM 1453 C C . LEU B 1 44 ? 33.999 24.499 58.760 1.00 6.13 44 LEU B C 1
ATOM 1454 O O . LEU B 1 44 ? 33.027 24.123 59.422 1.00 5.83 44 LEU B O 1
ATOM 1459 N N . VAL B 1 45 ? 34.267 24.073 57.529 1.00 5.91 45 VAL B N 1
ATOM 1460 C CA . VAL B 1 45 ? 33.468 23.054 56.860 1.00 5.61 45 VAL B CA 1
ATOM 1461 C C . VAL B 1 45 ? 34.468 22.043 56.312 1.00 5.46 45 VAL B C 1
ATOM 1462 O O . VAL B 1 45 ? 35.640 22.370 56.099 1.00 6.00 45 VAL B O 1
ATOM 1466 N N . ALA B 1 46 ? 34.014 20.809 56.131 1.00 5.40 46 ALA B N 1
ATOM 1467 C CA . ALA B 1 46 ? 34.870 19.753 55.605 1.00 5.48 46 ALA B CA 1
ATOM 1468 C C . ALA B 1 46 ? 34.208 19.098 54.401 1.00 5.65 46 ALA B C 1
ATOM 1469 O O . ALA B 1 46 ? 32.980 19.032 54.310 1.00 5.57 46 ALA B O 1
ATOM 1471 N N . LEU B 1 47 ? 35.029 18.625 53.476 1.00 5.84 47 LEU B N 1
ATOM 1472 C CA . LEU B 1 47 ? 34.531 17.955 52.290 1.00 6.17 47 LEU B CA 1
ATOM 1473 C C . LEU B 1 47 ? 35.521 16.895 51.833 1.00 6.20 47 LEU B C 1
ATOM 1474 O O . LEU B 1 47 ? 36.695 16.912 52.222 1.00 6.71 47 LEU B O 1
ATOM 1479 N N . ALA B 1 48 ? 35.034 15.948 51.039 1.00 6.39 48 ALA B N 1
ATOM 1480 C CA . ALA B 1 48 ? 35.882 14.887 50.511 1.00 6.62 48 ALA B CA 1
ATOM 1481 C C . ALA B 1 48 ? 35.973 15.100 49.011 1.00 6.88 48 ALA B C 1
ATOM 1482 O O . ALA B 1 48 ? 34.953 15.110 48.324 1.00 8.80 48 ALA B O 1
ATOM 1484 N N . VAL B 1 49 ? 37.192 15.287 48.517 1.00 6.97 49 VAL B N 1
ATOM 1485 C CA . VAL B 1 49 ? 37.431 15.502 47.096 1.00 7.19 49 VAL B CA 1
ATOM 1486 C C . VAL B 1 49 ? 38.295 14.360 46.571 1.00 7.42 49 VAL B C 1
ATOM 1487 O O . VAL B 1 49 ? 39.346 14.060 47.131 1.00 6.57 49 VAL B O 1
ATOM 1491 N N . SER B 1 50 ? 37.852 13.723 45.493 1.00 7.67 50 SER B N 1
ATOM 1492 C CA . SER B 1 50 ? 38.599 12.613 44.916 1.00 7.98 50 SER B CA 1
ATOM 1493 C C . SER B 1 50 ? 40.046 12.981 44.627 1.00 8.37 50 SER B C 1
ATOM 1494 O O . SER B 1 50 ? 40.331 14.075 44.141 1.00 7.35 50 SER B O 1
ATOM 1497 N N . GLU B 1 51 ? 40.959 12.062 44.921 1.00 8.67 51 GLU B N 1
ATOM 1498 C CA . GLU B 1 51 ? 42.376 12.300 44.679 1.00 9.23 51 GLU B CA 1
ATOM 1499 C C . GLU B 1 51 ? 42.671 12.458 43.189 1.00 9.59 51 GLU B C 1
ATOM 1500 O O . GLU B 1 51 ? 43.744 12.932 42.808 1.00 11.79 51 GLU B O 1
ATOM 1506 N N . ARG B 1 52 ? 41.722 12.064 42.348 1.00 9.78 52 ARG B N 1
ATOM 1507 C CA . ARG B 1 52 ? 41.901 12.198 40.907 1.00 9.96 52 ARG B CA 1
ATOM 1508 C C . ARG B 1 52 ? 41.010 13.279 40.299 1.00 9.81 52 ARG B C 1
ATOM 1509 O O . ARG B 1 52 ? 40.919 13.401 39.078 1.00 11.94 52 ARG B O 1
ATOM 1517 N N . ALA B 1 53 ? 40.357 14.072 41.145 1.00 9.57 53 ALA B N 1
ATOM 1518 C CA . ALA B 1 53 ? 39.497 15.139 40.645 1.00 9.25 53 ALA B CA 1
ATOM 1519 C C . ALA B 1 53 ? 40.345 16.239 40.018 1.00 8.97 53 ALA B C 1
ATOM 1520 O O . ALA B 1 53 ? 41.371 16.631 40.573 1.00 8.79 53 ALA B O 1
ATOM 1522 N N . LYS B 1 54 ? 39.919 16.740 38.863 1.00 8.85 54 LYS B N 1
ATOM 1523 C CA . LYS B 1 54 ? 40.654 17.806 38.196 1.00 8.91 54 LYS B CA 1
ATOM 1524 C C . LYS B 1 54 ? 40.611 19.070 39.053 1.00 8.74 54 LYS B C 1
ATOM 1525 O O . LYS B 1 54 ? 41.468 19.945 38.939 1.00 10.00 54 LYS B O 1
ATOM 1531 N N . LEU B 1 55 ? 39.607 19.158 39.918 1.00 8.53 55 LEU B N 1
ATOM 1532 C CA . LEU B 1 55 ? 39.463 20.305 40.801 1.00 8.50 55 LEU B CA 1
ATOM 1533 C C . LEU B 1 55 ? 40.550 20.391 41.865 1.00 8.54 55 LEU B C 1
ATOM 1534 O O . LEU B 1 55 ? 40.989 21.485 42.221 1.00 7.51 55 LEU B O 1
ATOM 1539 N N . LEU B 1 56 ? 40.981 19.240 42.372 1.00 8.58 56 LEU B N 1
ATOM 1540 C CA . LEU B 1 56 ? 41.953 19.216 43.457 1.00 8.75 56 LEU B CA 1
ATOM 1541 C C . LEU B 1 56 ? 43.212 20.067 43.296 1.00 8.96 56 LEU B C 1
ATOM 1542 O O . LEU B 1 56 ? 43.506 20.887 44.161 1.00 8.48 56 LEU B O 1
ATOM 1547 N N . PRO B 1 57 ? 43.973 19.893 42.201 1.00 9.16 57 PRO B N 1
ATOM 1548 C CA . PRO B 1 57 ? 45.183 20.711 42.041 1.00 9.25 57 PRO B CA 1
ATOM 1549 C C . PRO B 1 57 ? 44.888 22.210 41.963 1.00 9.27 57 PRO B C 1
ATOM 1550 O O . PRO B 1 57 ? 45.678 23.036 42.426 1.00 9.84 57 PRO B O 1
ATOM 1554 N N . VAL B 1 58 ? 43.749 22.558 41.371 1.00 9.13 58 VAL B N 1
ATOM 1555 C CA . VAL B 1 58 ? 43.356 23.958 41.250 1.00 8.98 58 VAL B CA 1
ATOM 1556 C C . VAL B 1 58 ? 43.060 24.533 42.634 1.00 8.80 58 VAL B C 1
ATOM 1557 O O . VAL B 1 58 ? 43.508 25.626 42.974 1.00 9.66 58 VAL B O 1
ATOM 1561 N N . LEU B 1 59 ? 42.313 23.777 43.433 1.00 8.58 59 LEU B N 1
ATOM 1562 C CA . LEU B 1 59 ? 41.953 24.191 44.781 1.00 8.63 59 LEU B CA 1
ATOM 1563 C C . LEU B 1 59 ? 43.201 24.302 45.666 1.00 8.57 59 LEU B C 1
ATOM 1564 O O . LEU B 1 59 ? 43.335 25.242 46.447 1.00 9.02 59 LEU B O 1
ATOM 1569 N N . GLU B 1 60 ? 44.111 23.340 45.543 1.00 8.61 60 GLU B N 1
ATOM 1570 C CA . GLU B 1 60 ? 45.346 23.357 46.324 1.00 8.68 60 GLU B CA 1
ATOM 1571 C C . GLU B 1 60 ? 46.200 24.573 45.957 1.00 8.83 60 GLU B C 1
ATOM 1572 O O . GLU B 1 60 ? 46.714 25.272 46.830 1.00 10.77 60 GLU B O 1
ATOM 1578 N N . GLY B 1 61 ? 46.349 24.822 44.660 1.00 8.83 61 GLY B N 1
ATOM 1579 C CA . GLY B 1 61 ? 47.153 25.946 44.212 1.00 8.91 61 GLY B CA 1
ATOM 1580 C C . GLY B 1 61 ? 46.560 27.298 44.555 1.00 8.87 61 GLY B C 1
ATOM 1581 O O . GLY B 1 61 ? 47.286 28.253 44.840 1.00 11.24 61 GLY B O 1
ATOM 1582 N N . ALA B 1 62 ? 45.236 27.385 44.529 1.00 8.75 62 ALA B N 1
ATOM 1583 C CA . ALA B 1 62 ? 44.547 28.636 44.823 1.00 8.59 62 ALA B CA 1
ATOM 1584 C C . ALA B 1 62 ? 44.523 28.961 46.312 1.00 8.40 62 ALA B C 1
ATOM 1585 O O . ALA B 1 62 ? 44.550 30.128 46.701 1.00 9.16 62 ALA B O 1
ATOM 1587 N N . GLY B 1 63 ? 44.464 27.926 47.144 1.00 8.08 63 GLY B N 1
ATOM 1588 C CA . GLY B 1 63 ? 44.420 28.137 48.580 1.00 7.73 63 GLY B CA 1
ATOM 1589 C C . GLY B 1 63 ? 43.087 28.718 49.014 1.00 7.34 63 GLY B C 1
ATOM 1590 O O . GLY B 1 63 ? 42.963 29.277 50.106 1.00 7.43 63 GLY B O 1
ATOM 1591 N N . ALA B 1 64 ? 42.085 28.582 48.150 1.00 7.10 64 ALA B N 1
ATOM 1592 C CA . ALA B 1 64 ? 40.745 29.092 48.416 1.00 6.83 64 ALA B CA 1
ATOM 1593 C C . ALA B 1 64 ? 39.767 28.402 47.474 1.00 6.55 64 ALA B C 1
ATOM 1594 O O . ALA B 1 64 ? 40.155 27.908 46.414 1.00 7.76 64 ALA B O 1
ATOM 1596 N N . PHE B 1 65 ? 38.500 28.364 47.865 1.00 6.20 65 PHE B N 1
ATOM 1597 C CA . PHE B 1 65 ? 37.474 27.726 47.055 1.00 5.93 65 PHE B CA 1
ATOM 1598 C C . PHE B 1 65 ? 36.092 28.158 47.512 1.00 5.65 65 PHE B C 1
ATOM 1599 O O . PHE B 1 65 ? 35.948 28.826 48.534 1.00 7.37 65 PHE B O 1
ATOM 1607 N N . THR B 1 66 ? 35.077 27.797 46.740 1.00 5.43 66 THR B N 1
ATOM 1608 C CA . THR B 1 66 ? 33.708 28.129 47.098 1.00 5.31 66 THR B CA 1
ATOM 1609 C C . THR B 1 66 ? 32.899 26.845 47.149 1.00 5.17 66 THR B C 1
ATOM 1610 O O . THR B 1 66 ? 33.251 25.848 46.512 1.00 4.66 66 THR B O 1
ATOM 1614 N N . VAL B 1 67 ? 31.820 26.883 47.916 1.00 5.09 67 VAL B N 1
ATOM 1615 C CA . VAL B 1 67 ? 30.911 25.756 48.045 1.00 4.98 67 VAL B CA 1
ATOM 1616 C C . VAL B 1 67 ? 29.507 26.316 47.881 1.00 4.69 67 VAL B C 1
ATOM 1617 O O . VAL B 1 67 ? 29.077 27.169 48.659 1.00 5.50 67 VAL B O 1
ATOM 1621 N N . SER B 1 68 ? 28.802 25.849 46.858 1.00 4.71 68 SER B N 1
ATOM 1622 C CA . SER B 1 68 ? 27.444 26.305 46.594 1.00 4.76 68 SER B CA 1
ATOM 1623 C C . SER B 1 68 ? 26.468 25.192 46.954 1.00 4.80 68 SER B C 1
ATOM 1624 O O . SER B 1 68 ? 26.611 24.071 46.473 1.00 5.22 68 SER B O 1
ATOM 1627 N N . LEU B 1 69 ? 25.488 25.502 47.797 1.00 5.08 69 LEU B N 1
ATOM 1628 C CA . LEU B 1 69 ? 24.479 24.526 48.211 1.00 5.04 69 LEU B CA 1
ATOM 1629 C C . LEU B 1 69 ? 23.316 24.646 47.231 1.00 5.27 69 LEU B C 1
ATOM 1630 O O . LEU B 1 69 ? 22.637 25.673 47.187 1.00 6.09 69 LEU B O 1
ATOM 1635 N N . LEU B 1 70 ? 23.083 23.597 46.449 1.00 5.44 70 LEU B N 1
ATOM 1636 C CA . LEU B 1 70 ? 22.045 23.631 45.429 1.00 5.44 70 LEU B CA 1
ATOM 1637 C C . LEU B 1 70 ? 20.617 23.559 45.935 1.00 5.62 70 LEU B C 1
ATOM 1638 O O . LEU B 1 70 ? 20.312 22.841 46.887 1.00 5.38 70 LEU B O 1
ATOM 1643 N N . ARG B 1 71 ? 19.734 24.305 45.279 1.00 5.96 71 ARG B N 1
ATOM 1644 C CA . ARG B 1 71 ? 18.339 24.311 45.682 1.00 6.38 71 ARG B CA 1
ATOM 1645 C C . ARG B 1 71 ? 17.531 23.375 44.802 1.00 6.66 71 ARG B C 1
ATOM 1646 O O . ARG B 1 71 ? 18.024 22.854 43.798 1.00 6.54 71 ARG B O 1
ATOM 1654 N N . GLU B 1 72 ? 16.292 23.134 45.211 1.00 7.00 72 GLU B N 1
ATOM 1655 C CA . GLU B 1 72 ? 15.398 22.276 44.456 1.00 7.31 72 GLU B CA 1
ATOM 1656 C C . GLU B 1 72 ? 15.291 22.830 43.037 1.00 7.54 72 GLU B C 1
ATOM 1657 O O . GLU B 1 72 ? 15.180 24.042 42.842 1.00 8.90 72 GLU B O 1
ATOM 1663 N N . GLY B 1 73 ? 15.355 21.943 42.049 1.00 7.76 73 GLY B N 1
ATOM 1664 C CA . GLY B 1 73 ? 15.270 22.370 40.666 1.00 8.02 73 GLY B CA 1
ATOM 1665 C C . GLY B 1 73 ? 16.614 22.550 39.979 1.00 8.10 73 GLY B C 1
ATOM 1666 O O . GLY B 1 73 ? 16.658 22.812 38.779 1.00 9.76 73 GLY B O 1
ATOM 1667 N N . GLN B 1 74 ? 17.712 22.413 40.719 1.00 8.06 74 GLN B N 1
ATOM 1668 C CA . GLN B 1 74 ? 19.038 22.582 40.128 1.00 7.98 74 GLN B CA 1
ATOM 1669 C C . GLN B 1 74 ? 19.744 21.268 39.787 1.00 7.87 74 GLN B C 1
ATOM 1670 O O . GLN B 1 74 ? 20.973 21.194 39.781 1.00 6.86 74 GLN B O 1
ATOM 1676 N N . GLU B 1 75 ? 18.964 20.234 39.488 1.00 7.92 75 GLU B N 1
ATOM 1677 C CA . GLU B 1 75 ? 19.527 18.939 39.129 1.00 8.09 75 GLU B CA 1
ATOM 1678 C C . GLU B 1 75 ? 20.487 19.046 37.946 1.00 8.04 75 GLU B C 1
ATOM 1679 O O . GLU B 1 75 ? 21.513 18.371 37.915 1.00 7.85 75 GLU B O 1
ATOM 1685 N N . ALA B 1 76 ? 20.155 19.884 36.968 1.00 7.93 76 ALA B N 1
ATOM 1686 C CA . ALA B 1 76 ? 21.014 20.040 35.797 1.00 7.73 76 ALA B CA 1
ATOM 1687 C C . ALA B 1 76 ? 22.400 20.550 36.190 1.00 7.50 76 ALA B C 1
ATOM 1688 O O . ALA B 1 76 ? 23.404 20.163 35.590 1.00 7.47 76 ALA B O 1
ATOM 1690 N N . VAL B 1 77 ? 22.450 21.420 37.195 1.00 7.25 77 VAL B N 1
ATOM 1691 C CA . VAL B 1 77 ? 23.719 21.962 37.666 1.00 6.98 77 VAL B CA 1
ATOM 1692 C C . VAL B 1 77 ? 24.541 20.837 38.295 1.00 6.54 77 VAL B C 1
ATOM 1693 O O . VAL B 1 77 ? 25.740 20.705 38.034 1.00 6.49 77 VAL B O 1
ATOM 1697 N N . SER B 1 78 ? 23.886 20.021 39.117 1.00 6.27 78 SER B N 1
ATOM 1698 C CA . SER B 1 78 ? 24.548 18.901 39.774 1.00 6.27 78 SER B CA 1
ATOM 1699 C C . SER B 1 78 ? 25.111 17.945 38.725 1.00 6.23 78 SER B C 1
ATOM 1700 O O . SER B 1 78 ? 26.270 17.548 38.792 1.00 5.44 78 SER B O 1
ATOM 1703 N N . GLU B 1 79 ? 24.281 17.581 37.754 1.00 6.20 79 GLU B N 1
ATOM 1704 C CA . GLU B 1 79 ? 24.702 16.674 36.697 1.00 6.34 79 GLU B CA 1
ATOM 1705 C C . GLU B 1 79 ? 25.876 17.233 35.904 1.00 6.32 79 GLU B C 1
ATOM 1706 O O . GLU B 1 79 ? 26.854 16.530 35.643 1.00 6.56 79 GLU B O 1
ATOM 1712 N N . HIS B 1 80 ? 25.779 18.503 35.528 1.00 6.55 80 HIS B N 1
ATOM 1713 C CA . HIS B 1 80 ? 26.828 19.152 34.763 1.00 6.75 80 HIS B CA 1
ATOM 1714 C C . HIS B 1 80 ? 28.183 19.081 35.459 1.00 6.80 80 HIS B C 1
ATOM 1715 O O . HIS B 1 80 ? 29.168 18.634 34.875 1.00 7.33 80 HIS B O 1
ATOM 1722 N N . PHE B 1 81 ? 28.235 19.513 36.714 1.00 6.98 81 PHE B N 1
ATOM 1723 C CA . PHE B 1 81 ? 29.496 19.494 37.433 1.00 7.13 81 PHE B CA 1
ATOM 1724 C C . PHE B 1 81 ? 29.880 18.114 37.954 1.00 7.52 81 PHE B C 1
ATOM 1725 O O . PHE B 1 81 ? 30.908 17.954 38.611 1.00 6.12 81 PHE B O 1
ATOM 1733 N N . ALA B 1 82 ? 29.065 17.116 37.627 1.00 8.01 82 ALA B N 1
ATOM 1734 C CA . ALA B 1 82 ? 29.337 15.743 38.024 1.00 8.37 82 ALA B CA 1
ATOM 1735 C C . ALA B 1 82 ? 29.932 14.981 36.839 1.00 8.71 82 ALA B C 1
ATOM 1736 O O . ALA B 1 82 ? 30.244 13.797 36.950 1.00 11.36 82 ALA B O 1
ATOM 1738 N N . GLY B 1 83 ? 30.082 15.655 35.702 1.00 8.95 83 GLY B N 1
ATOM 1739 C CA . GLY B 1 83 ? 30.653 14.997 34.539 1.00 9.08 83 GLY B CA 1
ATOM 1740 C C . GLY B 1 83 ? 29.700 14.703 33.396 1.00 9.22 83 GLY B C 1
ATOM 1741 O O . GLY B 1 83 ? 30.076 14.035 32.431 1.00 11.24 83 GLY B O 1
ATOM 1742 N N . ARG B 1 84 ? 28.464 15.176 33.504 1.00 9.25 84 ARG B N 1
ATOM 1743 C CA . ARG B 1 84 ? 27.468 14.979 32.457 1.00 9.44 84 ARG B CA 1
ATOM 1744 C C . ARG B 1 84 ? 26.997 16.365 32.029 1.00 9.51 84 ARG B C 1
ATOM 1745 O O . ARG B 1 84 ? 25.976 16.866 32.503 1.00 8.93 84 ARG B O 1
ATOM 1753 N N . PRO B 1 85 ? 27.756 17.005 31.123 1.00 9.65 85 PRO B N 1
ATOM 1754 C CA . PRO B 1 85 ? 27.484 18.344 30.590 1.00 9.79 85 PRO B CA 1
ATOM 1755 C C . PRO B 1 85 ? 26.034 18.653 30.233 1.00 9.73 85 PRO B C 1
ATOM 1756 O O . PRO B 1 85 ? 25.330 17.833 29.639 1.00 11.14 85 PRO B O 1
ATOM 1760 N N . LYS B 1 86 ? 25.611 19.859 30.602 1.00 9.72 86 LYS B N 1
ATOM 1761 C CA . LYS B 1 86 ? 24.266 20.350 30.335 1.00 9.93 86 LYS B CA 1
ATOM 1762 C C . LYS B 1 86 ? 24.394 21.722 29.679 1.00 10.04 86 LYS B C 1
ATOM 1763 O O . LYS B 1 86 ? 25.228 22.535 30.080 1.00 11.25 86 LYS B O 1
ATOM 1769 N N . GLU B 1 87 ? 23.561 21.977 28.676 1.00 10.06 87 GLU B N 1
ATOM 1770 C CA . GLU B 1 87 ? 23.602 23.243 27.957 1.00 10.13 87 GLU B CA 1
ATOM 1771 C C . GLU B 1 87 ? 23.434 24.472 28.842 1.00 10.16 87 GLU B C 1
ATOM 1772 O O . GLU B 1 87 ? 22.521 24.539 29.666 1.00 10.79 87 GLU B O 1
ATOM 1778 N N . GLY B 1 88 ? 24.333 25.435 28.660 1.00 10.24 88 GLY B N 1
ATOM 1779 C CA . GLY B 1 88 ? 24.259 26.690 29.386 1.00 10.27 88 GLY B CA 1
ATOM 1780 C C . GLY B 1 88 ? 24.652 26.754 30.846 1.00 10.15 88 GLY B C 1
ATOM 1781 O O . GLY B 1 88 ? 24.560 27.820 31.451 1.00 11.20 88 GLY B O 1
ATOM 1782 N N . ILE B 1 89 ? 25.083 25.640 31.427 1.00 9.94 89 ILE B N 1
ATOM 1783 C CA . ILE B 1 89 ? 25.472 25.648 32.832 1.00 9.92 89 ILE B CA 1
ATOM 1784 C C . ILE B 1 89 ? 26.903 26.139 32.986 1.00 9.96 89 ILE B C 1
ATOM 1785 O O . ILE B 1 89 ? 27.813 25.657 32.313 1.00 10.96 89 ILE B O 1
ATOM 1790 N N . ALA B 1 90 ? 27.096 27.102 33.878 1.00 10.09 90 ALA B N 1
ATOM 1791 C CA . ALA B 1 90 ? 28.417 27.656 34.119 1.00 10.30 90 ALA B CA 1
ATOM 1792 C C .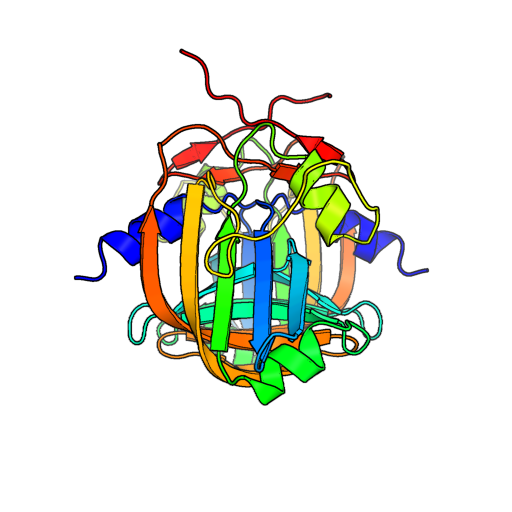 ALA B 1 90 ? 28.452 28.385 35.452 1.00 10.36 90 ALA B C 1
ATOM 1793 O O . ALA B 1 90 ? 27.415 28.764 35.994 1.00 11.10 90 ALA B O 1
ATOM 1795 N N . LEU B 1 91 ? 29.657 28.562 35.979 1.00 10.49 91 LEU B N 1
ATOM 1796 C CA . LEU B 1 91 ? 29.846 29.271 37.233 1.00 10.59 91 LEU B CA 1
ATOM 1797 C C . LEU B 1 91 ? 29.790 30.766 36.953 1.00 10.79 91 LEU B C 1
ATOM 1798 O O . LEU B 1 91 ? 30.115 31.215 35.849 1.00 11.80 91 LEU B O 1
ATOM 1803 N N . GLU B 1 92 ? 29.368 31.528 37.954 1.00 10.84 92 GLU B N 1
ATOM 1804 C CA . GLU B 1 92 ? 29.293 32.981 37.863 1.00 10.94 92 GLU B CA 1
ATOM 1805 C C . GLU B 1 92 ? 29.894 33.494 39.162 1.00 10.87 92 GLU B C 1
ATOM 1806 O O . GLU B 1 92 ? 29.473 33.090 40.245 1.00 10.07 92 GLU B O 1
ATOM 1812 N N . GLU B 1 93 ? 30.887 34.369 39.054 1.00 10.75 93 GLU B N 1
ATOM 1813 C CA . GLU B 1 93 ? 31.555 34.901 40.235 1.00 10.58 93 GLU B CA 1
ATOM 1814 C C . GLU B 1 93 ? 32.178 33.764 41.047 1.00 10.17 93 GLU B C 1
ATOM 1815 O O . GLU B 1 93 ? 32.237 33.824 42.275 1.00 12.33 93 GLU B O 1
ATOM 1821 N N . GLY B 1 94 ? 32.627 32.725 40.348 1.00 9.66 94 GLY B N 1
ATOM 1822 C CA . GLY B 1 94 ? 33.271 31.598 41.004 1.00 9.32 94 GLY B CA 1
ATOM 1823 C C . GLY B 1 94 ? 32.382 30.635 41.765 1.00 8.94 94 GLY B C 1
ATOM 1824 O O . GLY B 1 94 ? 32.881 29.774 42.490 1.00 9.04 94 GLY B O 1
ATOM 1825 N N . ARG B 1 95 ? 31.071 30.768 41.606 1.00 8.55 95 ARG B N 1
ATOM 1826 C CA . ARG B 1 95 ? 30.130 29.891 42.295 1.00 8.43 95 ARG B CA 1
ATOM 1827 C C . ARG B 1 95 ? 28.873 29.679 41.462 1.00 8.33 95 ARG B C 1
ATOM 1828 O O . ARG B 1 95 ? 28.791 30.135 40.323 1.00 8.96 95 ARG B O 1
ATOM 1836 N N . VAL B 1 96 ? 27.899 28.980 42.030 1.00 8.28 96 VAL B N 1
ATOM 1837 C CA . VAL B 1 96 ? 26.648 28.720 41.331 1.00 8.46 96 VAL B CA 1
ATOM 1838 C C . VAL B 1 96 ? 25.607 29.778 41.694 1.00 8.88 96 VAL B C 1
ATOM 1839 O O . VAL B 1 96 ? 25.202 29.889 42.852 1.00 8.62 96 VAL B O 1
ATOM 1843 N N . LYS B 1 97 ? 25.185 30.564 40.704 1.00 9.34 97 LYS B N 1
ATOM 1844 C CA . LYS B 1 97 ? 24.176 31.594 40.936 1.00 9.61 97 LYS B CA 1
ATOM 1845 C C . LYS B 1 97 ? 22.839 30.908 41.217 1.00 9.76 97 LYS B C 1
ATOM 1846 O O . LYS B 1 97 ? 22.552 29.847 40.661 1.00 12.22 97 LYS B O 1
ATOM 1852 N N . GLY B 1 98 ? 22.034 31.506 42.089 1.00 9.88 98 GLY B N 1
ATOM 1853 C CA . GLY B 1 98 ? 20.740 30.932 42.407 1.00 9.78 98 GLY B CA 1
ATOM 1854 C C . GLY B 1 98 ? 20.760 29.806 43.423 1.00 9.52 98 GLY B C 1
ATOM 1855 O O . GLY B 1 98 ? 19.737 29.166 43.659 1.00 13.99 98 GLY B O 1
ATOM 1856 N N . ALA B 1 99 ? 21.920 29.554 44.023 1.00 9.13 99 ALA B N 1
ATOM 1857 C CA . ALA B 1 99 ? 22.041 28.496 45.023 1.00 8.60 99 ALA B CA 1
ATOM 1858 C C . ALA B 1 99 ? 21.425 28.951 46.344 1.00 8.22 99 ALA B C 1
ATOM 1859 O O . ALA B 1 99 ? 21.229 30.146 46.565 1.00 10.78 99 ALA B O 1
ATOM 1861 N N . LEU B 1 100 ? 21.110 27.998 47.217 1.00 7.80 100 LEU B N 1
ATOM 1862 C CA . LEU B 1 100 ? 20.542 28.330 48.520 1.00 7.42 100 LEU B CA 1
ATOM 1863 C C . LEU B 1 100 ? 21.537 29.140 49.333 1.00 7.10 100 LEU B C 1
ATOM 1864 O O . LEU B 1 100 ? 21.156 30.013 50.114 1.00 7.20 100 LEU B O 1
ATOM 1869 N N . ALA B 1 101 ? 22.817 28.841 49.153 1.00 6.81 101 ALA B N 1
ATOM 1870 C CA . ALA B 1 101 ? 23.865 29.541 49.874 1.00 6.76 101 ALA B CA 1
ATOM 1871 C C . ALA B 1 101 ? 25.207 29.249 49.237 1.00 6.75 101 ALA B C 1
ATOM 1872 O O . ALA B 1 101 ? 25.381 28.236 48.552 1.00 6.08 101 ALA B O 1
ATOM 1874 N N . VAL B 1 102 ? 26.145 30.164 49.442 1.00 6.77 102 VAL B N 1
ATOM 1875 C CA . VAL B 1 102 ? 27.497 29.999 48.945 1.00 6.60 102 VAL B CA 1
ATOM 1876 C C . VAL B 1 102 ? 28.445 30.333 50.081 1.00 6.67 102 VAL B C 1
ATOM 1877 O O . VAL B 1 102 ? 28.256 31.318 50.796 1.00 6.85 102 VAL B O 1
ATOM 1881 N N . LEU B 1 103 ? 29.447 29.482 50.257 1.00 6.61 103 LEU B N 1
ATOM 1882 C CA . LEU B 1 103 ? 30.464 29.682 51.273 1.00 6.71 103 LEU B CA 1
ATOM 1883 C C . LEU B 1 103 ? 31.769 29.929 50.545 1.00 6.86 103 LEU B C 1
ATOM 1884 O O . LEU B 1 103 ? 32.207 29.086 49.764 1.00 8.65 103 LEU B O 1
ATOM 1889 N N . ARG B 1 104 ? 32.372 31.091 50.762 1.00 6.89 104 ARG B N 1
ATOM 1890 C CA . ARG B 1 104 ? 33.656 31.380 50.141 1.00 6.92 104 ARG B CA 1
ATOM 1891 C C . ARG B 1 104 ? 34.661 31.074 51.239 1.00 6.90 104 ARG B C 1
ATOM 1892 O O . ARG B 1 104 ? 34.660 31.711 52.297 1.00 7.41 104 ARG B O 1
ATOM 1900 N N . CYS B 1 105 ? 35.506 30.082 50.981 1.00 6.91 105 CYS B N 1
ATOM 1901 C CA . CYS B 1 105 ? 36.473 29.617 51.962 1.00 7.01 105 CYS B CA 1
ATOM 1902 C C . CYS B 1 105 ? 37.935 29.792 51.629 1.00 7.00 105 CYS B C 1
ATOM 1903 O O . CYS B 1 105 ? 38.340 29.802 50.468 1.00 7.77 105 CYS B O 1
ATOM 1906 N N . ARG B 1 106 ? 38.723 29.902 52.689 1.00 6.97 106 ARG B N 1
ATOM 1907 C CA . ARG B 1 106 ? 40.166 29.951 52.578 1.00 6.99 106 ARG B CA 1
ATOM 1908 C C . ARG B 1 106 ? 40.518 28.486 52.849 1.00 6.95 106 ARG B C 1
ATOM 1909 O O . ARG B 1 106 ? 39.869 27.836 53.676 1.00 6.99 106 ARG B O 1
ATOM 1917 N N . LEU B 1 107 ? 41.507 27.947 52.146 1.00 6.93 107 LEU B N 1
ATOM 1918 C CA . LEU B 1 107 ? 41.896 26.565 52.383 1.00 7.13 107 LEU B CA 1
ATOM 1919 C C . LEU B 1 107 ? 42.596 26.547 53.732 1.00 7.17 107 LEU B C 1
ATOM 1920 O O . LEU B 1 107 ? 43.675 27.118 53.893 1.00 8.87 107 LEU B O 1
ATOM 1925 N N . HIS B 1 108 ? 41.970 25.889 54.700 1.00 7.06 108 HIS B N 1
ATOM 1926 C CA . HIS B 1 108 ? 42.479 25.818 56.068 1.00 7.14 108 HIS B CA 1
ATOM 1927 C C . HIS B 1 108 ? 43.464 24.677 56.308 1.00 6.89 108 HIS B C 1
ATOM 1928 O O . HIS B 1 108 ? 44.521 24.874 56.915 1.00 7.52 108 HIS B O 1
ATOM 1935 N N . ALA B 1 109 ? 43.112 23.487 55.840 1.00 6.77 109 ALA B N 1
ATOM 1936 C CA . ALA B 1 109 ? 43.958 22.312 56.009 1.00 6.41 109 ALA B CA 1
ATOM 1937 C C . ALA B 1 109 ? 43.503 21.201 55.076 1.00 6.23 109 ALA B C 1
ATOM 1938 O O . ALA B 1 109 ? 42.372 21.214 54.592 1.00 5.36 109 ALA B O 1
ATOM 1940 N N . LEU B 1 110 ? 44.397 20.249 54.830 1.00 6.25 110 LEU B N 1
ATOM 1941 C CA . LEU B 1 110 ? 44.114 19.091 53.991 1.00 6.33 110 LEU B CA 1
ATOM 1942 C C . LEU B 1 110 ? 44.647 17.884 54.749 1.00 6.29 110 LEU B C 1
ATOM 1943 O O . LEU B 1 110 ? 45.653 17.987 55.451 1.00 5.61 110 LEU B O 1
ATOM 1948 N N . TYR B 1 111 ? 43.971 16.747 54.609 1.00 6.43 111 TYR B N 1
ATOM 1949 C CA . TYR B 1 111 ? 44.390 15.517 55.272 1.00 6.51 111 TYR B CA 1
ATOM 1950 C C . TYR B 1 111 ? 44.154 14.333 54.357 1.00 6.58 111 TYR B C 1
ATOM 1951 O O . TYR B 1 111 ? 43.258 14.357 53.513 1.00 5.52 111 TYR B O 1
ATOM 1960 N N . PRO B 1 112 ? 44.965 13.275 54.503 1.00 6.67 112 PRO B N 1
ATOM 1961 C CA . PRO B 1 112 ? 44.781 12.096 53.658 1.00 6.65 112 PRO B CA 1
ATOM 1962 C C . PRO B 1 112 ? 43.388 11.520 53.917 1.00 6.57 112 PRO B C 1
ATOM 1963 O O . PRO B 1 112 ? 42.872 11.613 55.034 1.00 6.71 112 PRO B O 1
ATOM 1967 N N . GLY B 1 113 ? 42.788 10.924 52.893 1.00 6.42 113 GLY B N 1
ATOM 1968 C CA . GLY B 1 113 ? 41.464 10.349 53.052 1.00 6.43 113 GLY B CA 1
ATOM 1969 C C . GLY B 1 113 ? 41.256 9.131 52.173 1.00 6.25 113 GLY B C 1
ATOM 1970 O O . GLY B 1 113 ? 40.181 8.958 51.596 1.00 6.07 113 GLY B O 1
ATOM 1971 N N . GLY B 1 114 ? 42.270 8.276 52.074 1.00 6.28 114 GLY B N 1
ATOM 1972 C CA . GLY B 1 114 ? 42.149 7.093 51.241 1.00 6.26 114 GLY B CA 1
ATOM 1973 C C . GLY B 1 114 ? 42.225 7.496 49.784 1.00 6.12 114 GLY B C 1
ATOM 1974 O O . GLY B 1 114 ? 43.230 8.074 49.358 1.00 7.05 114 GLY B O 1
ATOM 1975 N N . ASP B 1 115 ? 41.173 7.211 49.016 1.00 6.00 115 ASP B N 1
ATOM 1976 C CA . ASP B 1 115 ? 41.166 7.587 47.609 1.00 6.07 115 ASP B CA 1
ATOM 1977 C C . ASP B 1 115 ? 40.614 9.000 47.425 1.00 5.98 115 ASP B C 1
ATOM 1978 O O . ASP B 1 115 ? 40.419 9.467 46.299 1.00 6.56 115 ASP B O 1
ATOM 1983 N N . HIS B 1 116 ? 40.367 9.675 48.547 1.00 5.95 116 HIS B N 1
ATOM 1984 C CA . HIS B 1 116 ? 39.897 11.060 48.549 1.00 5.86 116 HIS B CA 1
ATOM 1985 C C . HIS B 1 116 ? 40.785 11.872 49.480 1.00 5.73 116 HIS B C 1
ATOM 1986 O O . HIS B 1 116 ? 41.551 11.317 50.268 1.00 6.39 116 HIS B O 1
ATOM 1993 N N . ARG B 1 117 ? 40.683 13.192 49.374 1.00 5.66 117 ARG B N 1
ATOM 1994 C CA . ARG B 1 117 ? 41.431 14.092 50.244 1.00 5.39 117 ARG B CA 1
ATOM 1995 C C . ARG B 1 117 ? 40.403 14.800 51.122 1.00 5.34 117 ARG B C 1
ATOM 1996 O O . ARG B 1 117 ? 39.336 15.189 50.641 1.00 6.31 117 ARG B O 1
ATOM 2004 N N . ILE B 1 118 ? 40.697 14.933 52.409 1.00 5.13 118 ILE B N 1
ATOM 2005 C CA . ILE B 1 118 ? 39.803 15.660 53.296 1.00 5.07 118 ILE B CA 1
ATOM 2006 C C . ILE B 1 118 ? 40.215 17.114 53.120 1.00 5.14 118 ILE B C 1
ATOM 2007 O O . ILE B 1 118 ? 41.388 17.470 53.306 1.00 4.86 118 ILE B O 1
ATOM 2012 N N . VAL B 1 119 ? 39.249 17.941 52.744 1.00 5.29 119 VAL B N 1
ATOM 2013 C CA . VAL B 1 119 ? 39.489 19.356 52.519 1.00 5.22 119 VAL B CA 1
ATOM 2014 C C . VAL B 1 119 ? 38.759 20.175 53.575 1.00 5.25 119 VAL B C 1
ATOM 2015 O O . VAL B 1 119 ? 37.546 20.048 53.732 1.00 5.80 119 VAL B O 1
ATOM 2019 N N . VAL B 1 120 ? 39.495 21.010 54.302 1.00 5.25 120 VAL B N 1
ATOM 2020 C CA . VAL B 1 120 ? 38.886 21.843 55.328 1.00 5.32 120 VAL B CA 1
ATOM 2021 C C . VAL B 1 120 ? 38.953 23.307 54.924 1.00 5.46 120 VAL B C 1
ATOM 2022 O O . VAL B 1 120 ? 40.025 23.836 54.619 1.00 5.27 120 VAL B O 1
ATOM 2026 N N . GLY B 1 121 ? 37.793 23.953 54.914 1.00 5.56 121 GLY B N 1
ATOM 2027 C CA . GLY B 1 121 ? 37.747 25.352 54.550 1.00 5.74 121 GLY B CA 1
ATOM 2028 C C . GLY B 1 121 ? 37.336 26.242 55.703 1.00 6.16 121 GLY B C 1
ATOM 2029 O O . GLY B 1 121 ? 36.495 25.868 56.521 1.00 6.09 121 GLY B O 1
ATOM 2030 N N . LEU B 1 122 ? 37.971 27.406 55.783 1.00 6.35 122 LEU B N 1
ATOM 2031 C CA . LEU B 1 122 ? 37.655 28.403 56.798 1.00 6.64 122 LEU B CA 1
ATOM 2032 C C . LEU B 1 122 ? 36.745 29.393 56.075 1.00 6.86 122 LEU B C 1
ATOM 2033 O O . LEU B 1 122 ? 37.166 30.051 55.125 1.00 6.97 122 LEU B O 1
ATOM 2038 N N . VAL B 1 123 ? 35.497 29.491 56.518 1.00 7.11 123 VAL B N 1
ATOM 2039 C CA . VAL B 1 123 ? 34.538 30.381 55.876 1.00 7.36 123 VAL B CA 1
ATOM 2040 C C . VAL B 1 123 ? 34.851 31.855 56.115 1.00 7.41 123 VAL B C 1
ATOM 2041 O O . VAL B 1 123 ? 34.877 32.319 57.256 1.00 8.72 123 VAL B O 1
ATOM 2045 N N . GLU B 1 124 ? 35.088 32.584 55.029 1.00 7.59 124 GLU B N 1
ATOM 2046 C CA . GLU B 1 124 ? 35.394 34.008 55.106 1.00 7.94 124 GLU B CA 1
ATOM 2047 C C . GLU B 1 124 ? 34.215 34.860 54.645 1.00 8.11 124 GLU B C 1
ATOM 2048 O O . GLU B 1 124 ? 34.042 35.988 55.100 1.00 8.68 124 GLU B O 1
ATOM 2054 N N . GLU B 1 125 ? 33.406 34.321 53.739 1.00 8.12 125 GLU B N 1
ATOM 2055 C CA . GLU B 1 125 ? 32.238 35.036 53.236 1.00 8.30 125 GLU B CA 1
ATOM 2056 C C . GLU B 1 125 ? 31.067 34.086 53.060 1.00 8.31 125 GLU B C 1
ATOM 2057 O O . GLU B 1 125 ? 31.256 32.915 52.733 1.00 7.12 125 GLU B O 1
ATOM 2063 N N . VAL B 1 126 ? 29.860 34.600 53.274 1.00 8.25 126 VAL B N 1
ATOM 2064 C CA . VAL B 1 126 ? 28.645 33.817 53.100 1.00 8.40 126 VAL B CA 1
ATOM 2065 C C . VAL B 1 126 ? 27.663 34.592 52.231 1.00 8.63 126 VAL B C 1
ATOM 2066 O O . VAL B 1 126 ? 27.425 35.781 52.454 1.00 8.95 126 VAL B O 1
ATOM 2070 N N . GLU B 1 127 ? 27.106 33.917 51.234 1.00 8.82 127 GLU B N 1
ATOM 2071 C CA . GLU B 1 127 ? 26.114 34.519 50.355 1.00 9.25 127 GLU B CA 1
ATOM 2072 C C . GLU B 1 127 ? 24.860 33.667 50.517 1.00 9.49 127 GLU B C 1
ATOM 2073 O O . GLU B 1 127 ? 24.895 32.455 50.308 1.00 12.54 127 GLU B O 1
ATOM 2079 N N . LEU B 1 128 ? 23.760 34.290 50.916 1.00 9.64 128 LEU B N 1
ATOM 2080 C CA . LEU B 1 128 ? 22.511 33.566 51.110 1.00 9.77 128 LEU B CA 1
ATOM 2081 C C . LEU B 1 128 ? 21.528 33.854 49.985 1.00 10.05 128 LEU B C 1
ATOM 2082 O O . LEU B 1 128 ? 21.227 35.013 49.687 1.00 12.09 128 LEU B O 1
ATOM 2087 N N . GLY B 1 129 ? 21.042 32.796 49.345 1.00 10.18 129 GLY B N 1
ATOM 2088 C CA . GLY B 1 129 ? 20.081 32.976 48.277 1.00 10.39 129 GLY B CA 1
ATOM 2089 C C . GLY B 1 129 ? 18.717 33.147 48.909 1.00 10.60 129 GLY B C 1
ATOM 2090 O O . GLY B 1 129 ? 18.598 33.174 50.135 1.00 10.65 129 GLY B O 1
ATOM 2091 N N . GLU B 1 130 ? 17.685 33.277 48.088 1.00 10.85 130 GLU B N 1
ATOM 2092 C CA . GLU B 1 130 ? 16.342 33.429 48.620 1.00 11.06 130 GLU B CA 1
ATOM 2093 C C . GLU B 1 130 ? 15.960 32.071 49.207 1.00 11.03 130 GLU B C 1
ATOM 2094 O O . GLU B 1 130 ? 16.298 31.032 48.643 1.00 12.84 130 GLU B O 1
ATOM 2100 N N . GLY B 1 131 ? 15.286 32.085 50.352 1.00 11.00 131 GLY B N 1
ATOM 2101 C CA . GLY B 1 131 ? 14.899 30.851 51.013 1.00 10.81 131 GLY B CA 1
ATOM 2102 C C . GLY B 1 131 ? 14.081 29.889 50.174 1.00 10.62 131 GLY B C 1
ATOM 2103 O O . GLY B 1 131 ? 13.336 30.300 49.286 1.00 14.00 131 GLY B O 1
ATOM 2104 N N . GLY B 1 132 ? 14.215 28.598 50.466 1.00 10.28 132 GLY B N 1
ATOM 2105 C CA . GLY B 1 132 ? 13.472 27.591 49.730 1.00 9.80 132 GLY B CA 1
ATOM 2106 C C . GLY B 1 132 ? 13.978 26.182 49.984 1.00 9.34 132 GLY B C 1
ATOM 2107 O O . GLY B 1 132 ? 14.972 26.007 50.691 1.00 9.44 132 GLY B O 1
ATOM 2108 N N . PRO B 1 133 ? 13.312 25.157 49.424 1.00 8.77 133 PRO B N 1
ATOM 2109 C CA . PRO B 1 133 ? 13.701 23.753 49.590 1.00 8.34 133 PRO B CA 1
ATOM 2110 C C . PRO B 1 133 ? 14.994 23.435 48.843 1.00 7.78 133 PRO B C 1
ATOM 2111 O O . PRO B 1 133 ? 15.326 24.081 47.846 1.00 6.84 133 PRO B O 1
ATOM 2115 N N . PRO B 1 134 ? 15.729 22.418 49.311 1.00 7.42 134 PRO B N 1
ATOM 2116 C CA . PRO B 1 134 ? 17.003 21.990 48.728 1.00 7.16 134 PRO B CA 1
ATOM 2117 C C . PRO B 1 134 ? 16.962 20.845 47.730 1.00 6.96 134 PRO B C 1
ATOM 2118 O O . PRO B 1 134 ? 15.960 20.147 47.596 1.00 6.55 134 PRO B O 1
ATOM 2122 N N . LEU B 1 135 ? 18.082 20.661 47.037 1.00 6.70 135 LEU B N 1
ATOM 2123 C CA . LEU B 1 135 ? 18.229 19.542 46.124 1.00 6.48 135 LEU B CA 1
ATOM 2124 C C . LEU B 1 135 ? 18.770 18.475 47.074 1.00 6.31 135 LEU B C 1
ATOM 2125 O O . LEU B 1 135 ? 19.682 18.743 47.861 1.00 6.78 135 LEU B O 1
ATOM 2130 N N . VAL B 1 136 ? 18.198 17.280 47.024 1.00 6.09 136 VAL B N 1
ATOM 2131 C CA . VAL B 1 136 ? 18.618 16.204 47.908 1.00 5.79 136 VAL B CA 1
ATOM 2132 C C . VAL B 1 136 ? 19.010 14.974 47.102 1.00 5.74 136 VAL B C 1
ATOM 2133 O O . VAL B 1 136 ? 18.476 14.749 46.016 1.00 5.5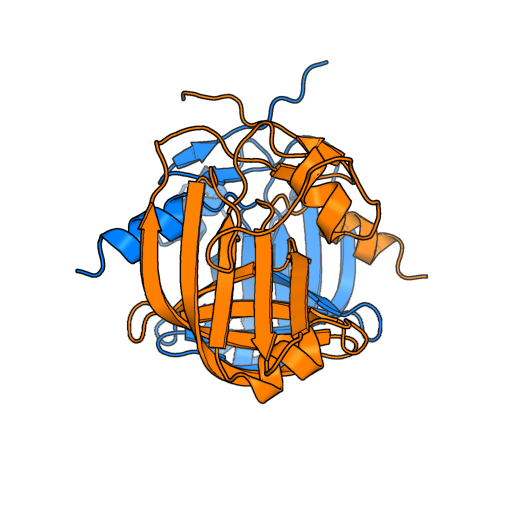1 136 VAL B O 1
ATOM 2137 N N . TYR B 1 137 ? 19.957 14.200 47.624 1.00 5.62 137 TYR B N 1
ATOM 2138 C CA . TYR B 1 137 ? 20.372 12.961 46.977 1.00 5.54 137 TYR B CA 1
ATOM 2139 C C . TYR B 1 137 ? 20.215 11.848 48.011 1.00 5.66 137 TYR B C 1
ATOM 2140 O O . TYR B 1 137 ? 20.690 11.970 49.141 1.00 5.53 137 TYR B O 1
ATOM 2149 N N . PHE B 1 138 ? 19.552 10.765 47.620 1.00 5.48 138 PHE B N 1
ATOM 2150 C CA . PHE B 1 138 ? 19.302 9.643 48.516 1.00 5.46 138 PHE B CA 1
ATOM 2151 C C . PHE B 1 138 ? 18.883 8.458 47.661 1.00 5.67 138 PHE B C 1
ATOM 2152 O O . PHE B 1 138 ? 18.113 8.611 46.716 1.00 6.56 138 PHE B O 1
ATOM 2160 N N . GLN B 1 139 ? 19.391 7.277 47.993 1.00 5.86 139 GLN B N 1
ATOM 2161 C CA . GLN B 1 139 ? 19.065 6.072 47.245 1.00 6.08 139 GLN B CA 1
ATOM 2162 C C . GLN B 1 139 ? 19.279 6.212 45.741 1.00 6.25 139 GLN B C 1
ATOM 2163 O O . GLN B 1 139 ? 18.385 5.929 44.937 1.00 6.80 139 GLN B O 1
ATOM 2169 N N . ARG B 1 140 ? 20.474 6.670 45.382 1.00 6.43 140 ARG B N 1
ATOM 2170 C CA . ARG B 1 140 ? 20.897 6.821 43.994 1.00 6.63 140 ARG B CA 1
ATOM 2171 C C . ARG B 1 140 ? 19.958 7.622 43.103 1.00 6.66 140 ARG B C 1
ATOM 2172 O O . ARG B 1 140 ? 19.705 7.255 41.955 1.00 9.11 140 ARG B O 1
ATOM 2180 N N . GLY B 1 141 ? 19.446 8.722 43.636 1.00 6.51 141 GLY B N 1
ATOM 2181 C CA . GLY B 1 141 ? 18.560 9.566 42.863 1.00 6.43 141 GLY B CA 1
ATOM 2182 C C . GLY B 1 141 ? 18.311 10.896 43.540 1.00 6.32 141 GLY B C 1
ATOM 2183 O O . GLY B 1 141 ? 18.486 11.036 44.753 1.00 5.59 141 GLY B O 1
ATOM 2184 N N . TYR B 1 142 ? 17.929 11.888 42.743 1.00 6.25 142 TYR B N 1
ATOM 2185 C CA . TYR B 1 142 ? 17.625 13.209 43.272 1.00 6.34 142 TYR B CA 1
ATOM 2186 C C . TYR B 1 142 ? 16.253 13.135 43.922 1.00 6.46 142 TYR B C 1
ATOM 2187 O O . TYR B 1 142 ? 15.323 12.541 43.374 1.00 8.33 142 TYR B O 1
ATOM 2196 N N . ARG B 1 143 ? 16.132 13.746 45.093 1.00 6.27 143 ARG B N 1
ATOM 2197 C CA . ARG B 1 143 ? 14.886 13.731 45.842 1.00 6.42 143 ARG B CA 1
ATOM 2198 C C . ARG B 1 143 ? 14.478 15.130 46.252 1.00 6.64 143 ARG B C 1
ATOM 2199 O O . ARG B 1 143 ? 15.244 16.089 46.123 1.00 7.11 143 ARG B O 1
ATOM 2207 N N . ARG B 1 144 ? 13.256 15.227 46.754 1.00 6.87 144 ARG B N 1
ATOM 2208 C CA . ARG B 1 144 ? 12.713 16.485 47.230 1.00 7.14 144 ARG B CA 1
ATOM 2209 C C . ARG B 1 144 ? 12.209 16.301 48.653 1.00 7.28 144 ARG B C 1
ATOM 2210 O O . ARG B 1 144 ? 11.836 15.198 49.061 1.00 7.58 144 ARG B O 1
ATOM 2218 N N . LEU B 1 145 ? 12.203 17.390 49.411 1.00 7.50 145 LEU B N 1
ATOM 2219 C CA . LEU B 1 145 ? 11.699 17.359 50.774 1.00 7.77 145 LEU B CA 1
ATOM 2220 C C . LEU B 1 145 ? 10.217 17.702 50.759 1.00 7.92 145 LEU B C 1
ATOM 2221 O O . LEU B 1 145 ? 9.746 18.427 49.876 1.00 9.47 145 LEU B O 1
ATOM 2226 N N . VAL B 1 146 ? 9.478 17.159 51.719 1.00 8.19 146 VAL B N 1
ATOM 2227 C CA . VAL B 1 146 ? 8.073 17.510 51.855 1.00 8.38 146 VAL B CA 1
ATOM 2228 C C . VAL B 1 146 ? 8.259 18.866 52.533 1.00 8.68 146 VAL B C 1
ATOM 2229 O O . VAL B 1 146 ? 8.795 18.948 53.640 1.00 9.15 146 VAL B O 1
ATOM 2233 N N . TRP B 1 147 ? 7.847 19.930 51.853 1.00 8.87 147 TRP B N 1
ATOM 2234 C CA . TRP B 1 147 ? 8.063 21.279 52.359 1.00 9.16 147 TRP B CA 1
ATOM 2235 C C . TRP B 1 147 ? 6.930 22.215 51.958 1.00 9.48 147 TRP B C 1
ATOM 2236 O O . TRP B 1 147 ? 6.470 22.185 50.818 1.00 12.63 147 TRP B O 1
ATOM 2247 N N . PRO B 1 148 ? 6.489 23.087 52.879 1.00 9.58 148 PRO B N 1
ATOM 2248 C CA . PRO B 1 148 ? 6.939 23.296 54.260 1.00 9.86 148 PRO B CA 1
ATOM 2249 C C . PRO B 1 148 ? 6.383 22.291 55.264 1.00 10.11 148 PRO B C 1
ATOM 2250 O O . PRO B 1 148 ? 5.508 21.492 54.941 1.00 9.67 148 PRO B O 1
ATOM 2254 N N . SER B 1 149 ? 6.913 22.336 56.482 1.00 10.37 149 SER B N 1
ATOM 2255 C CA . SER B 1 149 ? 6.451 21.472 57.564 1.00 10.71 149 SER B CA 1
ATOM 2256 C C . SER B 1 149 ? 6.923 22.043 58.900 1.00 10.89 149 SER B C 1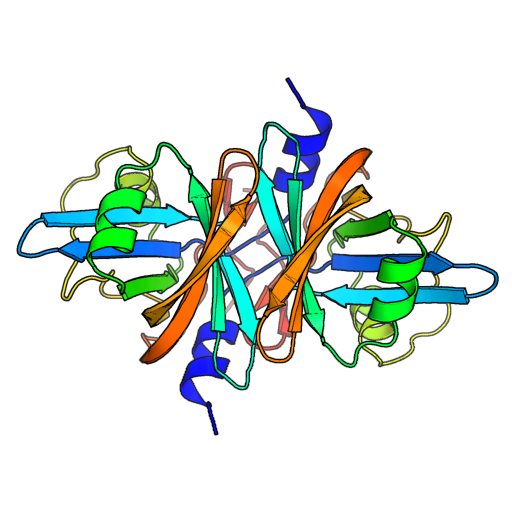
ATOM 2257 O O . SER B 1 149 ? 7.615 23.085 58.882 1.00 14.26 149 SER B O 1
#

GO terms:
  GO:0036382 flavin reductase (NADH) activity (F, EXP)

Radius of gyration: 18.12 Å; Cα contacts (8 Å, |Δi|>4): 766; chains: 2; bounding box: 44×40×52 Å

Sequence (298 aa):
MKEAFKEALARFASGVTVVAARLGEEERGMTATAFMSLSLEPPLVALAVSERAKLLPVLEGAGAFTVSLLREGQEAVSEHFAGRPKEGIALEEGRVKGALAVLRCRLHALYPGGDHRIVVGLVEEVELGEGGPPLVYFQRGYRRLVWPSMKEAFKEALARFASGVTVVAARLGEEERGMTATAFMSLSLEPPLVALAVSERAKLLPVLEGAGAFTVSLLREGQEAVSEHFAGRPKEGIALEEGRVKGALAVLRCRLHALYPGGDHRIVVGLVEEVELGEGGPPLVYFQRGYRRLVWPS

Solvent-accessible surface area: 13219 Å² total; per-residue (Å²): 175,72,116,45,8,80,35,0,37,16,24,22,0,8,3,3,0,1,0,1,5,111,96,66,180,82,53,97,22,31,28,8,52,13,3,4,42,3,5,76,111,43,16,0,0,0,0,5,0,32,67,213,18,143,3,5,88,16,0,71,48,35,26,42,6,8,0,1,3,3,45,69,59,26,46,44,15,2,35,43,25,44,62,122,109,80,175,85,38,74,32,71,130,5,30,8,125,46,5,0,0,4,0,68,4,90,29,79,20,56,44,91,2,36,47,50,54,0,0,1,0,36,14,113,108,44,75,71,29,145,47,24,29,2,2,0,82,2,40,138,17,53,24,116,5,52,95,114,175,165,61,119,44,8,93,32,0,38,16,25,23,0,6,2,3,0,1,0,0,5,156,79,66,192,72,70,88,19,34,26,9,54,13,3,3,41,3,7,80,109,43,24,1,0,0,0,5,0,34,50,172,16,145,3,4,82,3,0,67,47,37,24,43,6,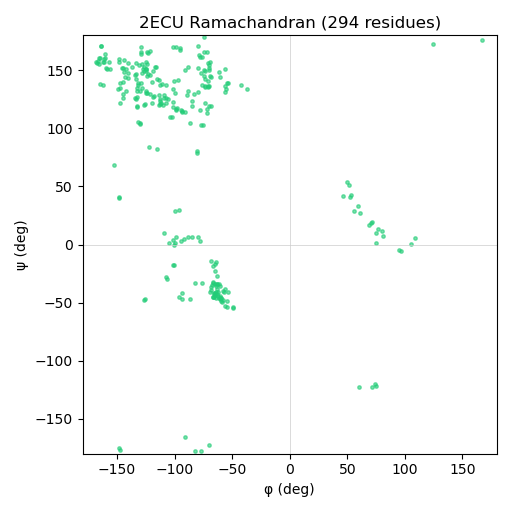13,0,0,2,2,49,57,71,25,82,44,16,1,27,45,25,48,61,128,109,78,177,82,43,69,32,71,135,14,29,7,126,43,5,0,0,4,0,64,3,126,36,89,24,55,37,91,2,39,25,50,49,0,0,1,0,42,14,94,105,43,67,72,25,151,58,18,34,2,8,0,78,2,40,140,15,54,68,120,1,67,87,116,101

InterPro domains:
  IPR002563 Flavin reductase like domain [PF01613] (10-145)
  IPR002563 Flavin reductase like domain [SM00903] (9-144)
  IPR012349 FMN-binding split barrel [G3DSA:2.30.110.10] (1-149)
  IPR050268 NADH-dependent flavin reductase [PTHR30466] (2-145)
  IPR053664 Non-flavoprotein flavin reductase [NF042921] (1-145)

CATH classification: 2.30.110.10

B-factor: mean 12.29, std 7.52, range [3.43, 42.88]

Organism: Thermus thermophilus (strain ATCC 27634 / DSM 579 / HB8) (NCBI:txid300852)